Protein AF-E9I4Y1-F1 (afdb_monomer_lite)

Radius of gyration: 33.27 Å; chains: 1; bounding box: 96×42×87 Å

Foldseek 3Di:
DPDPPVVVLVVVLVVLVCCLQVQADDVPDALVNSLVSNVVSQVCNCPSPVDHDDQVNSLCSSLVRDDPVLNVVVVVVQVPDDPVCNGPVNSSVVRNVSRVVVVVVVVVVVVVVVVVVVPPDPPPPDDDDDDDDDDPDDDDQQPQAPVPRHSPDHVVPDPVNVVVVVVVVVVVVVVVVVVVVVVVVVVVVVVVVVVVVVVVVVVVPPD

Sequence (207 aa):
METMWTESAADLAPLLGSQFHGAKFLPGQTVMEFLSEIEHIVSRLRAIYGIVLLDNQIIAKITMSMPPKMKLIFKPAWESTAAAERTLINLTTRLTQMEKEVKQCEEEKMAEALLSSKKIDPAQQSTSELARHDKEGEGRSARACWECGGTNHTRANCRDYKRKLKRKRDEEEEDRDKKSRRWEREDDDRSRQDKDNNQWRNRRGRC

Structure (mmCIF, N/CA/C/O backbone):
data_AF-E9I4Y1-F1
#
_entry.id   AF-E9I4Y1-F1
#
loop_
_atom_site.group_PDB
_atom_site.id
_atom_site.type_symbol
_atom_site.label_atom_id
_atom_site.label_alt_id
_atom_site.label_comp_id
_atom_site.label_asym_id
_atom_site.label_entity_id
_atom_site.label_seq_id
_atom_site.pdbx_PDB_ins_code
_atom_site.Cartn_x
_atom_site.Cartn_y
_atom_site.Cartn_z
_atom_site.occupancy
_atom_site.B_iso_or_equiv
_atom_site.auth_seq_id
_atom_site.auth_comp_id
_atom_site.auth_asym_id
_atom_site.auth_atom_id
_atom_site.pdbx_PDB_model_num
ATOM 1 N N . MET A 1 1 ? 27.576 15.416 -38.629 1.00 42.72 1 MET A N 1
ATOM 2 C CA . MET A 1 1 ? 27.244 16.302 -37.492 1.00 42.72 1 MET A CA 1
ATOM 3 C C . MET A 1 1 ? 26.118 15.626 -36.708 1.00 42.72 1 MET A C 1
ATOM 5 O O . MET A 1 1 ? 24.988 16.076 -36.755 1.00 42.72 1 MET A O 1
ATOM 9 N N . GLU A 1 2 ? 26.414 14.490 -36.065 1.00 51.19 2 GLU A N 1
ATOM 10 C CA . GLU A 1 2 ? 25.411 13.577 -35.474 1.00 51.19 2 GLU A CA 1
ATOM 11 C C . GLU A 1 2 ? 25.951 12.932 -34.185 1.00 51.19 2 GLU A C 1
ATOM 13 O O . GLU A 1 2 ? 26.046 11.718 -34.063 1.00 51.19 2 GLU A O 1
ATOM 18 N N . THR A 1 3 ? 26.372 13.743 -33.215 1.00 50.81 3 THR A N 1
ATOM 19 C CA . THR A 1 3 ? 26.757 13.235 -31.880 1.00 50.81 3 THR A CA 1
ATOM 20 C C . THR A 1 3 ? 26.152 14.036 -30.728 1.00 50.81 3 THR A C 1
ATOM 22 O O . THR A 1 3 ? 26.319 13.669 -29.574 1.00 50.81 3 THR A O 1
ATOM 25 N N . MET A 1 4 ? 25.387 15.098 -31.009 1.00 46.53 4 MET A N 1
ATOM 26 C CA . MET A 1 4 ? 24.878 16.003 -29.967 1.00 46.53 4 MET A CA 1
ATOM 27 C C . MET A 1 4 ? 23.583 15.528 -29.283 1.00 46.53 4 MET A C 1
ATOM 29 O O . MET A 1 4 ? 23.176 16.114 -28.287 1.00 46.53 4 MET A O 1
ATOM 33 N N . TRP A 1 5 ? 22.933 14.473 -29.790 1.00 51.34 5 TRP A N 1
ATOM 34 C CA . TRP A 1 5 ? 21.655 13.967 -29.256 1.00 51.34 5 TRP A CA 1
ATOM 35 C C . TRP A 1 5 ? 21.768 12.642 -28.490 1.00 51.34 5 TRP A C 1
ATOM 37 O O . TRP A 1 5 ? 20.858 12.288 -27.744 1.00 51.34 5 TRP A O 1
ATOM 47 N N . THR A 1 6 ? 22.881 11.919 -28.625 1.00 55.88 6 THR A N 1
ATOM 48 C CA . THR A 1 6 ? 23.087 10.616 -27.970 1.00 55.88 6 THR A CA 1
ATOM 49 C C . THR A 1 6 ? 23.615 10.742 -26.544 1.00 55.88 6 THR A C 1
ATOM 51 O O . THR A 1 6 ? 23.320 9.889 -25.718 1.00 55.88 6 THR A O 1
ATOM 54 N N . GLU A 1 7 ? 24.344 11.815 -26.229 1.00 51.38 7 GLU A N 1
ATOM 55 C CA . GLU A 1 7 ? 24.925 12.039 -24.896 1.00 51.38 7 GLU A CA 1
ATOM 56 C C . GLU A 1 7 ? 23.830 12.363 -23.858 1.00 51.38 7 GLU A C 1
ATOM 58 O O . GLU A 1 7 ? 23.735 11.721 -22.814 1.00 51.38 7 GLU A O 1
ATOM 63 N N . SER A 1 8 ? 22.876 13.235 -24.213 1.00 63.50 8 SER A N 1
ATOM 64 C CA . SER A 1 8 ? 21.725 13.567 -23.353 1.00 63.50 8 SER A CA 1
ATOM 65 C C . SER A 1 8 ? 20.812 12.362 -23.090 1.00 63.50 8 SER A C 1
ATOM 67 O O . SER A 1 8 ? 20.290 12.189 -21.989 1.00 63.50 8 SER A O 1
ATOM 69 N N . ALA A 1 9 ? 20.653 11.493 -24.088 1.00 60.38 9 ALA A N 1
ATOM 70 C CA . ALA A 1 9 ? 19.876 10.270 -23.979 1.00 60.38 9 ALA A CA 1
ATOM 71 C C . ALA A 1 9 ? 20.667 9.092 -23.396 1.00 60.38 9 ALA A C 1
ATOM 73 O O . ALA A 1 9 ? 20.116 8.011 -23.384 1.00 60.38 9 ALA A O 1
ATOM 74 N N . ALA A 1 10 ? 21.917 9.233 -22.947 1.00 64.75 10 ALA A N 1
ATOM 75 C CA . ALA A 1 10 ? 22.616 8.200 -22.172 1.00 64.75 10 ALA A CA 1
ATOM 76 C C . ALA A 1 10 ? 22.586 8.534 -20.669 1.00 64.75 10 ALA A C 1
ATOM 78 O O . ALA A 1 10 ? 22.383 7.653 -19.831 1.00 64.75 10 ALA A O 1
ATOM 79 N N . ASP A 1 11 ? 22.669 9.825 -20.340 1.00 71.62 11 ASP A N 1
ATOM 80 C CA . ASP A 1 11 ? 22.629 10.334 -18.965 1.00 71.62 11 ASP A CA 1
ATOM 81 C C . ASP A 1 11 ? 21.227 10.288 -18.335 1.00 71.62 11 ASP A C 1
ATOM 83 O O . ASP A 1 11 ? 21.074 10.209 -17.113 1.00 71.62 11 ASP A O 1
ATOM 87 N N . LEU A 1 12 ? 20.166 10.303 -19.148 1.00 78.06 12 LEU A N 1
ATOM 88 C CA . LEU A 1 12 ? 18.787 10.315 -18.651 1.00 78.06 12 LEU A CA 1
ATOM 89 C C . LEU A 1 12 ? 18.304 8.941 -18.127 1.00 78.06 12 LEU A C 1
ATOM 91 O O . LEU A 1 12 ? 17.346 8.908 -17.355 1.00 78.06 12 LEU A O 1
ATOM 95 N N . ALA A 1 13 ? 18.934 7.814 -18.483 1.00 80.06 13 ALA A N 1
ATOM 96 C CA . ALA A 1 13 ? 18.504 6.472 -18.055 1.00 80.06 13 ALA A CA 1
ATOM 97 C C . ALA A 1 13 ? 18.767 6.241 -16.569 1.00 80.06 13 ALA A C 1
ATOM 99 O O . ALA A 1 13 ? 17.826 5.897 -15.848 1.00 80.06 13 ALA A O 1
ATOM 100 N N . PRO A 1 14 ? 20.002 6.462 -16.077 1.00 84.75 14 PRO A N 1
ATOM 101 C CA . PRO A 1 14 ? 20.291 6.397 -14.650 1.00 84.75 14 PRO A CA 1
ATOM 102 C C . PRO A 1 14 ? 19.408 7.351 -13.838 1.00 84.75 14 PRO A C 1
ATOM 104 O O . PRO A 1 14 ? 18.974 7.005 -12.737 1.00 84.75 14 PRO A O 1
ATOM 107 N N . LEU A 1 15 ? 19.079 8.523 -14.394 1.00 88.19 15 LEU A N 1
ATOM 108 C CA . LEU A 1 15 ? 18.184 9.492 -13.762 1.00 88.19 15 LEU A CA 1
ATOM 109 C C . LEU A 1 15 ? 16.742 8.980 -13.674 1.00 88.19 15 LEU A C 1
ATOM 111 O O . LEU A 1 15 ? 16.139 9.063 -12.607 1.00 88.19 15 LEU A O 1
ATOM 115 N N . LEU A 1 16 ? 16.188 8.416 -14.750 1.00 88.81 16 LEU A N 1
ATOM 116 C CA . LEU A 1 16 ? 14.842 7.831 -14.746 1.00 88.81 16 LEU A CA 1
ATOM 117 C C . LEU A 1 16 ? 14.755 6.584 -13.861 1.00 88.81 16 LEU A C 1
ATOM 119 O O . LEU A 1 16 ? 13.767 6.409 -13.151 1.00 88.81 16 LEU A O 1
ATOM 123 N N . GLY A 1 17 ? 15.796 5.750 -13.844 1.00 88.69 17 GLY A N 1
ATOM 124 C CA . GLY A 1 17 ? 15.904 4.631 -12.909 1.00 88.69 17 GLY A CA 1
ATOM 125 C C . GLY A 1 17 ? 15.923 5.117 -11.459 1.00 88.69 17 GLY A C 1
ATOM 126 O O . GLY A 1 17 ? 15.176 4.616 -10.619 1.00 88.69 17 GLY A O 1
ATOM 127 N N . SER A 1 18 ? 16.700 6.163 -11.173 1.00 90.50 18 SER A N 1
ATOM 128 C CA . SER A 1 18 ? 16.732 6.800 -9.852 1.00 90.50 18 SER A CA 1
ATOM 129 C C . SER A 1 18 ? 15.380 7.407 -9.472 1.00 90.50 18 SER A C 1
ATOM 131 O O . SER A 1 18 ? 14.958 7.262 -8.328 1.00 90.50 18 SER A O 1
ATOM 133 N N . GLN A 1 19 ? 14.658 8.018 -10.417 1.00 91.62 19 GLN A N 1
ATOM 134 C CA . GLN A 1 19 ? 13.291 8.504 -10.199 1.00 91.62 19 GLN A CA 1
ATOM 135 C C . GLN A 1 19 ? 12.331 7.352 -9.897 1.00 91.62 19 GLN A C 1
ATOM 137 O O . GLN A 1 19 ? 11.604 7.422 -8.913 1.00 91.62 19 GLN A O 1
ATOM 142 N N . PHE A 1 20 ? 12.377 6.255 -10.658 1.00 93.62 20 PHE A N 1
ATOM 143 C CA . PHE A 1 20 ? 11.554 5.074 -10.397 1.00 93.62 20 PHE A CA 1
ATOM 144 C C . PHE A 1 20 ? 11.814 4.510 -8.995 1.00 93.62 20 PHE A C 1
ATOM 146 O O . PHE A 1 20 ? 10.886 4.302 -8.217 1.00 93.62 20 PHE A O 1
ATOM 153 N N . HIS A 1 21 ? 13.077 4.309 -8.614 1.00 91.62 21 HIS A N 1
ATOM 154 C CA . HIS A 1 21 ? 13.416 3.802 -7.284 1.00 91.62 21 HIS A CA 1
ATOM 155 C C . HIS A 1 21 ? 13.142 4.824 -6.170 1.00 91.62 21 HIS A C 1
ATOM 157 O O . HIS A 1 21 ? 12.744 4.424 -5.074 1.00 91.62 21 HIS A O 1
ATOM 163 N N . GLY A 1 22 ? 13.253 6.119 -6.458 1.00 91.75 22 GLY A N 1
ATOM 164 C CA . GLY A 1 22 ? 12.991 7.224 -5.538 1.00 91.75 22 GLY A CA 1
ATOM 165 C C . GLY A 1 22 ? 11.515 7.593 -5.370 1.00 91.75 22 GLY A C 1
ATOM 166 O O . GLY A 1 22 ? 11.176 8.181 -4.346 1.00 91.75 22 GLY A O 1
ATOM 167 N N . ALA A 1 23 ? 10.639 7.213 -6.306 1.00 92.75 23 ALA A N 1
ATOM 168 C CA . ALA A 1 23 ? 9.226 7.585 -6.299 1.00 92.75 23 ALA A CA 1
ATOM 169 C C . ALA A 1 23 ? 8.520 7.084 -5.031 1.00 92.75 23 ALA A C 1
ATOM 171 O O . ALA A 1 23 ? 8.532 5.887 -4.708 1.00 92.75 23 ALA A O 1
ATOM 172 N N . LYS A 1 24 ? 7.909 7.998 -4.285 1.00 91.88 24 LYS A N 1
ATOM 173 C CA . LYS A 1 24 ? 7.194 7.705 -3.041 1.00 91.88 24 LYS A CA 1
ATOM 174 C C . LYS A 1 24 ? 5.800 8.277 -3.138 1.00 91.88 24 LYS A C 1
ATOM 176 O O . LYS A 1 24 ? 5.608 9.329 -3.729 1.00 91.88 24 LYS A O 1
ATOM 181 N N . PHE A 1 25 ? 4.866 7.594 -2.498 1.00 92.75 25 PHE A N 1
ATOM 182 C CA . PHE A 1 25 ? 3.518 8.101 -2.365 1.00 92.75 25 PHE A CA 1
ATOM 183 C C . PHE A 1 25 ? 3.533 9.345 -1.470 1.00 92.75 25 PHE A C 1
ATOM 185 O O . P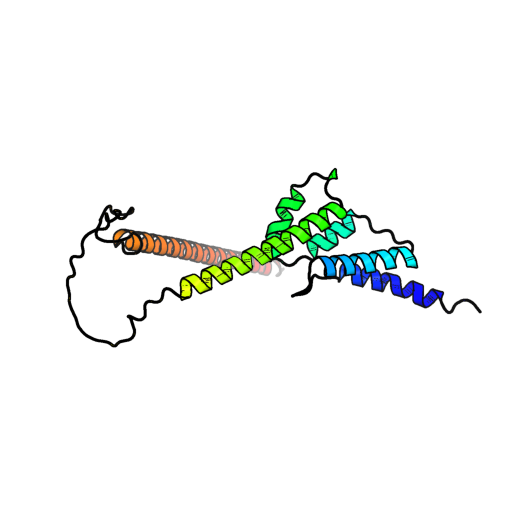HE A 1 25 ? 3.967 9.272 -0.313 1.00 92.75 25 PHE A O 1
ATOM 192 N N . LEU A 1 26 ? 3.099 10.484 -2.004 1.00 91.06 26 LEU A N 1
ATOM 193 C CA . LEU A 1 26 ? 3.121 11.759 -1.292 1.00 91.06 26 LEU A CA 1
ATOM 194 C C . LEU A 1 26 ? 1.872 11.940 -0.410 1.00 91.06 26 LEU A C 1
ATOM 196 O O . LEU A 1 26 ? 0.802 11.412 -0.722 1.00 91.06 26 LEU A O 1
ATOM 200 N N . PRO A 1 27 ? 1.961 12.697 0.700 1.00 86.44 27 PRO A N 1
ATOM 201 C CA . PRO A 1 27 ? 0.784 13.049 1.489 1.00 86.44 27 PRO A CA 1
ATOM 202 C C . PRO A 1 27 ? -0.241 13.813 0.638 1.00 86.44 27 PRO A C 1
ATOM 204 O O . PRO A 1 27 ? 0.105 14.802 0.000 1.00 86.44 27 PRO A O 1
ATOM 207 N N . GLY A 1 28 ? -1.497 13.363 0.641 1.00 85.69 28 GLY A N 1
ATOM 208 C CA . GLY A 1 28 ? -2.583 13.984 -0.129 1.00 85.69 28 GLY A CA 1
ATOM 209 C C . GLY A 1 28 ? -2.659 13.570 -1.602 1.00 85.69 28 GLY A C 1
ATOM 210 O O . GLY A 1 28 ? -3.644 13.901 -2.253 1.00 85.69 28 GLY A O 1
ATOM 211 N N . GLN A 1 29 ? -1.680 12.815 -2.108 1.00 91.81 29 GLN A N 1
ATOM 212 C CA . GLN A 1 29 ? -1.741 12.211 -3.438 1.00 91.81 29 GLN A CA 1
ATOM 213 C C . GLN A 1 29 ? -2.786 11.088 -3.456 1.00 91.81 29 GLN A C 1
ATOM 215 O O . GLN A 1 29 ? -2.938 10.345 -2.484 1.00 91.81 29 GLN A O 1
ATOM 220 N N . THR A 1 30 ? -3.507 10.952 -4.561 1.00 92.88 30 THR A N 1
ATOM 221 C CA . THR A 1 30 ? -4.418 9.826 -4.789 1.00 92.88 30 THR A CA 1
ATOM 222 C C . THR A 1 30 ? -3.667 8.605 -5.311 1.00 92.88 30 THR A C 1
ATOM 224 O O . THR A 1 30 ? -2.564 8.707 -5.857 1.00 92.88 30 THR A O 1
ATOM 227 N N . VAL A 1 31 ? -4.276 7.421 -5.203 1.00 92.56 31 VAL A N 1
ATOM 228 C CA . VAL A 1 31 ? -3.680 6.199 -5.765 1.00 92.56 31 VAL A CA 1
ATOM 229 C C . VAL A 1 31 ? -3.462 6.334 -7.266 1.00 92.56 31 VAL A C 1
ATOM 231 O O . VAL A 1 31 ? -2.399 5.971 -7.761 1.00 92.56 31 VAL A O 1
ATOM 234 N N . MET A 1 32 ? -4.439 6.878 -7.989 1.00 94.12 32 MET A N 1
ATOM 235 C CA . MET A 1 32 ? -4.364 7.012 -9.445 1.00 94.12 32 MET A CA 1
ATOM 236 C C . MET A 1 32 ? -3.264 7.970 -9.895 1.00 94.12 32 MET A C 1
ATOM 238 O O . MET A 1 32 ? -2.574 7.673 -10.868 1.00 94.12 32 MET A O 1
ATOM 242 N N . GLU A 1 33 ? -3.060 9.083 -9.190 1.00 95.19 33 GLU A N 1
ATOM 243 C CA . GLU A 1 33 ? -1.963 10.012 -9.489 1.00 95.19 33 GLU A CA 1
ATOM 244 C C . GLU A 1 33 ? -0.607 9.329 -9.317 1.00 95.19 33 GLU A C 1
ATOM 246 O O . GLU A 1 33 ? 0.241 9.413 -10.204 1.00 95.19 33 GLU A O 1
ATOM 251 N N . PHE A 1 34 ? -0.423 8.597 -8.216 1.00 95.31 34 PHE A N 1
ATOM 252 C CA . PHE A 1 34 ? 0.819 7.871 -7.970 1.00 95.31 34 PHE A CA 1
ATOM 253 C C . PHE A 1 34 ? 1.063 6.766 -9.009 1.00 95.31 34 PHE A C 1
ATOM 255 O O . PHE A 1 34 ? 2.174 6.615 -9.516 1.00 95.31 34 PHE A O 1
ATOM 262 N N . LEU A 1 35 ? 0.027 6.002 -9.369 1.00 95.12 35 LEU A N 1
ATOM 263 C CA . LEU A 1 35 ? 0.128 4.977 -10.411 1.00 95.12 35 LEU A CA 1
ATOM 264 C C . LEU A 1 35 ? 0.483 5.585 -11.772 1.00 95.12 35 LEU A C 1
ATOM 266 O O . LEU A 1 35 ? 1.347 5.047 -12.461 1.00 95.12 35 LEU A O 1
ATOM 270 N N . SER A 1 36 ? -0.122 6.723 -12.118 1.00 95.56 36 SER A N 1
ATOM 271 C CA . SER A 1 36 ? 0.147 7.438 -13.371 1.00 95.56 36 SER A CA 1
ATOM 272 C C . SER A 1 36 ? 1.583 7.964 -13.431 1.00 95.56 36 SER A C 1
ATOM 274 O O . SER A 1 36 ? 2.227 7.897 -14.474 1.00 95.56 36 SER A O 1
ATOM 276 N N . GLU A 1 37 ? 2.119 8.453 -12.309 1.00 95.62 37 GLU A N 1
ATOM 277 C CA . GLU A 1 37 ? 3.517 8.883 -12.205 1.00 95.62 37 GLU A CA 1
ATOM 278 C C . GLU A 1 37 ? 4.479 7.716 -12.465 1.00 95.62 37 GLU A C 1
ATOM 280 O O . GLU A 1 37 ? 5.399 7.829 -13.280 1.00 95.62 37 GLU A O 1
ATOM 285 N N . ILE A 1 38 ? 4.237 6.569 -11.821 1.00 95.50 38 ILE A N 1
ATOM 286 C CA . ILE A 1 38 ? 5.027 5.355 -12.039 1.00 95.50 38 ILE A CA 1
ATOM 287 C C . ILE A 1 38 ? 4.926 4.909 -13.500 1.00 95.50 38 ILE A C 1
ATOM 289 O O . ILE A 1 38 ? 5.954 4.684 -14.136 1.00 95.50 38 ILE A O 1
ATOM 293 N N . GLU A 1 39 ? 3.719 4.822 -14.056 1.00 94.50 39 GLU A N 1
ATOM 294 C CA . GLU A 1 39 ? 3.490 4.422 -15.446 1.00 94.50 39 GLU A CA 1
ATOM 295 C C . GLU A 1 39 ? 4.189 5.353 -16.441 1.00 94.50 39 GLU A C 1
ATOM 297 O O . GLU A 1 39 ? 4.798 4.884 -17.406 1.00 94.50 39 GLU A O 1
ATOM 302 N N . HIS A 1 40 ? 4.182 6.660 -16.184 1.00 94.00 40 HIS A N 1
ATOM 303 C CA . HIS A 1 40 ? 4.896 7.636 -16.995 1.00 94.00 40 HIS A CA 1
ATOM 304 C C . HIS A 1 40 ? 6.414 7.396 -16.968 1.00 94.00 40 HIS A C 1
ATOM 306 O O . HIS A 1 40 ? 7.055 7.383 -18.023 1.00 94.00 40 HIS A O 1
ATOM 312 N N . ILE A 1 41 ? 7.000 7.132 -15.794 1.00 93.38 41 ILE A N 1
ATOM 313 C CA . ILE A 1 41 ? 8.430 6.800 -15.677 1.00 93.38 41 ILE A CA 1
ATOM 314 C C . ILE A 1 41 ? 8.746 5.493 -16.421 1.00 93.38 41 ILE A C 1
ATOM 316 O O . ILE A 1 41 ? 9.696 5.452 -17.206 1.00 93.38 41 ILE A O 1
ATOM 320 N N . VAL A 1 42 ? 7.939 4.441 -16.231 1.00 93.31 42 VAL A N 1
ATOM 321 C CA . VAL A 1 42 ? 8.117 3.145 -16.912 1.00 93.31 42 VAL A CA 1
ATOM 322 C C . VAL A 1 42 ? 8.003 3.293 -18.431 1.00 93.31 42 VAL A C 1
ATOM 324 O O . VAL A 1 42 ? 8.815 2.735 -19.170 1.00 93.31 42 VAL A O 1
ATOM 327 N N . SER A 1 43 ? 7.038 4.076 -18.909 1.00 92.38 43 SER A N 1
ATOM 328 C CA . SER A 1 43 ? 6.837 4.333 -20.337 1.00 92.38 43 SER A CA 1
ATOM 329 C C . SER A 1 43 ? 8.031 5.059 -20.950 1.00 92.38 43 SER A C 1
ATOM 331 O O . SER A 1 43 ? 8.479 4.692 -22.035 1.00 92.38 43 SER A O 1
ATOM 333 N N . ARG A 1 44 ? 8.614 6.031 -20.238 1.00 90.44 44 ARG A N 1
ATOM 334 C CA . ARG A 1 44 ? 9.831 6.730 -20.680 1.00 90.44 44 ARG A CA 1
ATOM 335 C C . ARG A 1 44 ? 11.059 5.822 -20.688 1.00 90.44 44 ARG A C 1
ATOM 337 O O . ARG A 1 44 ? 11.827 5.871 -21.646 1.00 90.44 44 ARG A O 1
ATOM 344 N N . LEU A 1 45 ? 11.225 4.975 -19.669 1.00 89.62 45 LEU A N 1
ATOM 345 C CA . LEU A 1 45 ? 12.292 3.965 -19.630 1.00 89.62 45 LEU A CA 1
ATOM 346 C C . LEU A 1 45 ? 12.197 3.004 -20.823 1.00 89.62 45 LEU A C 1
ATOM 348 O O . LEU A 1 45 ? 13.204 2.719 -21.471 1.00 89.62 45 LEU A O 1
ATOM 352 N N . ARG A 1 46 ? 10.977 2.572 -21.161 1.00 90.50 46 ARG A N 1
ATOM 353 C CA . ARG A 1 46 ? 10.718 1.704 -22.312 1.00 90.50 46 ARG A CA 1
ATOM 354 C C . ARG A 1 46 ? 10.986 2.412 -23.640 1.00 90.50 46 ARG A C 1
ATOM 356 O O . ARG A 1 46 ? 11.654 1.847 -24.496 1.00 90.50 46 ARG A O 1
ATOM 363 N N . ALA A 1 47 ? 10.472 3.628 -23.811 1.00 86.19 47 ALA A N 1
ATOM 364 C CA . ALA A 1 47 ? 10.521 4.346 -25.082 1.00 86.19 47 ALA A CA 1
ATOM 365 C C . ALA A 1 47 ? 11.926 4.847 -25.449 1.00 86.19 47 ALA A C 1
ATOM 367 O O . ALA A 1 47 ? 12.297 4.798 -26.615 1.00 86.19 47 ALA A O 1
ATOM 368 N N . ILE A 1 48 ? 12.700 5.331 -24.472 1.00 78.38 48 ILE A N 1
ATOM 369 C CA . ILE A 1 48 ? 14.000 5.969 -24.737 1.00 78.38 48 ILE A CA 1
ATOM 370 C C . ILE A 1 48 ? 15.135 4.934 -24.761 1.00 78.38 48 ILE A C 1
ATOM 372 O O . ILE A 1 48 ? 16.063 5.068 -25.551 1.00 78.38 48 ILE A O 1
ATOM 376 N N . TYR A 1 49 ? 15.052 3.889 -23.929 1.00 73.06 49 TYR A N 1
ATOM 377 C CA . TYR A 1 49 ? 16.168 2.961 -23.699 1.00 73.06 49 TYR A CA 1
ATOM 378 C C . TYR A 1 49 ? 15.868 1.505 -24.042 1.00 73.06 49 TYR A C 1
ATOM 380 O O . TYR A 1 49 ? 16.745 0.655 -23.905 1.00 73.06 49 TYR A O 1
ATOM 388 N N . GLY A 1 50 ? 14.623 1.179 -24.400 1.00 80.12 50 GLY A N 1
ATOM 389 C CA . GLY A 1 50 ? 14.198 -0.214 -24.533 1.00 80.12 50 GLY A CA 1
ATOM 390 C C . GLY A 1 50 ? 14.256 -0.993 -23.213 1.00 80.12 50 GLY A C 1
ATOM 391 O O . GLY A 1 50 ? 14.197 -2.220 -23.228 1.00 80.12 50 GLY A O 1
ATOM 392 N N . ILE A 1 51 ? 14.371 -0.309 -22.064 1.00 82.62 51 ILE A N 1
ATOM 393 C CA . ILE A 1 51 ? 14.410 -0.962 -20.754 1.00 82.62 51 ILE A CA 1
ATOM 394 C C . ILE A 1 51 ? 12.996 -1.420 -20.414 1.00 82.62 51 ILE A C 1
ATOM 396 O O . ILE A 1 51 ? 12.092 -0.612 -20.188 1.00 82.62 51 ILE A O 1
ATOM 400 N N . VAL A 1 52 ? 12.810 -2.736 -20.358 1.00 86.12 52 VAL A N 1
ATOM 401 C CA . VAL A 1 52 ? 11.543 -3.356 -19.972 1.00 86.12 52 VAL A CA 1
ATOM 402 C C . VAL A 1 52 ? 11.625 -3.773 -18.510 1.00 86.12 52 VAL A C 1
ATOM 404 O O . VAL A 1 52 ? 12.315 -4.728 -18.159 1.00 86.12 52 VAL A O 1
ATOM 407 N N . LEU A 1 53 ? 10.907 -3.049 -17.653 1.00 88.12 53 LEU A N 1
ATOM 408 C CA . LEU A 1 53 ? 10.677 -3.471 -16.274 1.00 88.12 53 LEU A CA 1
ATOM 409 C C . LEU A 1 53 ? 9.621 -4.574 -16.248 1.00 88.12 53 LEU A C 1
ATOM 411 O O . LEU A 1 53 ? 8.594 -4.475 -16.920 1.00 88.12 53 LEU A O 1
ATOM 415 N N . LEU A 1 54 ? 9.876 -5.611 -15.454 1.00 92.19 54 LEU A N 1
ATOM 416 C CA . LEU A 1 54 ? 8.916 -6.693 -15.253 1.00 92.19 54 LEU A CA 1
ATOM 417 C C . LEU A 1 54 ? 7.745 -6.192 -14.403 1.00 92.19 54 LEU A C 1
ATOM 419 O O . LEU A 1 54 ? 7.963 -5.482 -13.420 1.00 92.19 54 LEU A O 1
ATOM 423 N N . ASP A 1 55 ? 6.526 -6.647 -14.694 1.00 91.69 55 ASP A N 1
ATOM 424 C CA . ASP A 1 55 ? 5.328 -6.306 -13.912 1.00 91.69 55 ASP A CA 1
ATOM 425 C C . ASP A 1 55 ? 5.538 -6.532 -12.411 1.00 91.69 55 ASP A C 1
ATOM 427 O O . ASP A 1 55 ? 5.196 -5.680 -11.598 1.00 91.69 55 ASP A O 1
ATOM 431 N N . ASN A 1 56 ? 6.214 -7.620 -12.031 1.00 91.38 56 ASN A N 1
ATOM 432 C CA . ASN A 1 56 ? 6.552 -7.911 -10.636 1.00 91.38 56 ASN A CA 1
ATOM 433 C C . ASN A 1 56 ? 7.404 -6.816 -9.974 1.00 91.38 56 ASN A C 1
ATOM 435 O O . ASN A 1 56 ? 7.212 -6.523 -8.796 1.00 91.38 56 ASN A O 1
ATOM 439 N N . GLN A 1 57 ? 8.329 -6.194 -10.711 1.00 92.75 57 GLN A N 1
ATOM 440 C CA . GLN A 1 57 ? 9.151 -5.093 -10.199 1.00 92.75 57 GLN A CA 1
ATOM 441 C C . GLN A 1 57 ? 8.308 -3.831 -10.001 1.00 92.75 57 GLN A C 1
ATOM 443 O O . GLN A 1 57 ? 8.457 -3.142 -8.993 1.00 92.75 57 GLN A O 1
ATOM 448 N N . ILE A 1 58 ? 7.387 -3.559 -10.927 1.00 95.00 58 ILE A N 1
ATOM 449 C CA . ILE A 1 58 ? 6.469 -2.417 -10.857 1.00 95.00 58 ILE A CA 1
ATOM 450 C C . ILE A 1 58 ? 5.483 -2.602 -9.694 1.00 95.00 58 ILE A C 1
ATOM 452 O O . ILE A 1 58 ? 5.335 -1.713 -8.858 1.00 95.00 58 ILE A O 1
ATOM 456 N N . ILE A 1 59 ? 4.882 -3.787 -9.566 1.00 94.38 59 ILE A N 1
ATOM 457 C CA . ILE A 1 59 ? 3.992 -4.159 -8.457 1.00 94.38 59 ILE A CA 1
ATOM 458 C C . ILE A 1 59 ? 4.726 -4.040 -7.117 1.00 94.38 59 ILE A C 1
ATOM 460 O O . ILE A 1 59 ? 4.206 -3.440 -6.171 1.00 94.38 59 ILE A O 1
ATOM 464 N N . ALA A 1 60 ? 5.945 -4.577 -7.017 1.00 92.88 60 ALA A N 1
ATOM 465 C CA . ALA A 1 60 ? 6.757 -4.461 -5.808 1.00 92.88 60 ALA A CA 1
ATOM 466 C C . ALA A 1 60 ? 7.037 -2.992 -5.473 1.00 92.88 60 ALA A C 1
ATOM 468 O O . ALA A 1 60 ? 6.869 -2.573 -4.327 1.00 92.88 60 ALA A O 1
ATOM 469 N N . LYS A 1 61 ? 7.384 -2.180 -6.478 1.00 94.12 61 LYS A N 1
ATOM 470 C CA . LYS A 1 61 ? 7.623 -0.751 -6.295 1.00 94.12 61 LYS A CA 1
ATOM 471 C C . LYS A 1 61 ? 6.389 -0.037 -5.740 1.00 94.12 61 LYS A C 1
ATOM 473 O O . LYS A 1 61 ? 6.498 0.652 -4.726 1.00 94.12 61 LYS A O 1
ATOM 478 N N . ILE A 1 62 ? 5.225 -0.242 -6.357 1.00 94.31 62 ILE A N 1
ATOM 479 C CA . ILE A 1 62 ? 3.962 0.378 -5.939 1.00 94.31 62 ILE A CA 1
ATOM 480 C C . ILE A 1 62 ? 3.627 -0.025 -4.502 1.00 94.31 62 ILE A C 1
ATOM 482 O O . ILE A 1 62 ? 3.423 0.831 -3.643 1.00 94.31 62 ILE A O 1
ATOM 486 N N . THR A 1 63 ? 3.638 -1.327 -4.211 1.00 92.62 63 THR A N 1
ATOM 487 C CA . THR A 1 63 ? 3.247 -1.853 -2.894 1.00 92.62 63 THR A CA 1
ATOM 488 C C . THR A 1 63 ? 4.209 -1.457 -1.772 1.00 92.62 63 THR A C 1
ATOM 490 O O . THR A 1 63 ? 3.794 -1.282 -0.621 1.00 92.62 63 THR A O 1
ATOM 493 N N . MET A 1 64 ? 5.496 -1.275 -2.073 1.00 90.75 64 MET A N 1
ATOM 494 C CA . MET A 1 64 ? 6.475 -0.810 -1.093 1.00 90.75 64 MET A CA 1
ATOM 495 C C . MET A 1 64 ? 6.348 0.683 -0.789 1.00 90.75 64 MET A C 1
ATOM 497 O O . MET A 1 64 ? 6.532 1.044 0.378 1.00 90.75 64 MET A O 1
ATOM 501 N N . SER A 1 65 ? 6.015 1.499 -1.794 1.00 91.38 65 SER A N 1
ATOM 502 C CA . SER A 1 65 ? 5.917 2.962 -1.701 1.00 91.38 65 SER A CA 1
ATOM 503 C C . SER A 1 65 ? 4.625 3.483 -1.067 1.00 91.38 65 SER A C 1
ATOM 505 O O . SER A 1 65 ? 4.543 4.681 -0.806 1.00 91.38 65 SER A O 1
ATOM 507 N N . MET A 1 66 ? 3.637 2.623 -0.801 1.00 88.62 66 MET A N 1
ATOM 508 C CA . MET A 1 66 ? 2.363 3.032 -0.200 1.00 88.62 66 MET A CA 1
ATOM 509 C C . MET A 1 66 ? 2.504 3.607 1.224 1.00 88.62 66 MET A C 1
ATOM 511 O O . MET A 1 66 ? 3.357 3.144 1.993 1.00 88.62 66 MET A O 1
ATOM 515 N N . PRO A 1 67 ? 1.601 4.522 1.637 1.00 88.25 67 PRO A N 1
ATOM 516 C CA . PRO A 1 67 ? 1.549 5.032 3.003 1.00 88.25 67 PRO A CA 1
ATOM 517 C C . PRO A 1 67 ? 1.311 3.910 4.029 1.00 88.25 67 PRO A C 1
ATOM 519 O O . PRO A 1 67 ? 0.558 2.973 3.742 1.00 88.25 67 PRO A O 1
ATOM 522 N N . PRO A 1 68 ? 1.860 4.008 5.259 1.00 86.62 68 PRO A N 1
ATOM 523 C CA . PRO A 1 68 ? 1.741 2.954 6.271 1.00 86.62 68 PRO A CA 1
ATOM 524 C C . PRO A 1 68 ? 0.300 2.519 6.563 1.00 86.62 68 PRO A C 1
ATOM 526 O O . PRO A 1 68 ? 0.034 1.323 6.645 1.00 86.62 68 PRO A O 1
ATOM 529 N N . LYS A 1 69 ? -0.640 3.474 6.654 1.00 83.94 69 LYS A N 1
ATOM 530 C CA . LYS A 1 69 ? -2.067 3.198 6.900 1.00 83.94 69 LYS A CA 1
ATOM 531 C C . LYS A 1 69 ? -2.668 2.264 5.843 1.00 83.94 69 LYS A C 1
ATOM 533 O O . LYS A 1 69 ? -3.300 1.272 6.186 1.00 83.94 69 LYS A O 1
ATOM 538 N N . MET A 1 70 ? -2.429 2.561 4.566 1.00 86.06 70 MET A N 1
ATOM 539 C CA . MET A 1 70 ? -2.929 1.764 3.440 1.00 86.06 70 MET A CA 1
ATOM 540 C C . MET A 1 70 ? -2.196 0.427 3.348 1.00 86.06 70 MET A C 1
ATOM 542 O O . MET A 1 70 ? -2.809 -0.614 3.134 1.00 86.06 70 MET A O 1
ATOM 546 N N . LYS A 1 71 ? -0.880 0.436 3.578 1.00 89.00 71 LYS A N 1
ATOM 547 C CA . LYS A 1 71 ? -0.031 -0.755 3.509 1.00 89.00 71 LYS A CA 1
ATOM 548 C C . LYS A 1 71 ? -0.434 -1.826 4.523 1.00 89.00 71 LYS A C 1
ATOM 550 O O . LYS A 1 71 ? -0.399 -3.002 4.178 1.00 89.00 71 LYS A O 1
ATOM 555 N N . LEU A 1 72 ? -0.833 -1.438 5.737 1.00 88.38 72 LEU A N 1
ATOM 556 C CA . LEU A 1 72 ? -1.295 -2.371 6.774 1.00 88.38 72 LEU A CA 1
ATOM 557 C C . LEU A 1 72 ? -2.545 -3.155 6.353 1.00 88.38 72 LEU A C 1
ATOM 559 O O . LEU A 1 72 ? -2.658 -4.331 6.682 1.00 88.38 72 LEU A O 1
ATOM 563 N N . ILE A 1 73 ? -3.454 -2.517 5.615 1.00 87.44 73 ILE A N 1
ATOM 564 C CA . ILE A 1 73 ? -4.714 -3.121 5.164 1.00 87.44 73 ILE A CA 1
ATOM 565 C C . ILE A 1 73 ? -4.485 -3.911 3.871 1.00 87.44 73 ILE A C 1
ATOM 567 O O . ILE A 1 73 ? -4.891 -5.064 3.751 1.00 87.44 73 ILE A O 1
ATOM 571 N N . PHE A 1 74 ? -3.784 -3.307 2.911 1.00 91.31 74 PHE A N 1
ATOM 572 C CA . PHE A 1 74 ? -3.607 -3.874 1.580 1.00 91.31 74 PHE A CA 1
ATOM 573 C C . PHE A 1 74 ? -2.689 -5.094 1.554 1.00 91.31 74 PHE A C 1
ATOM 575 O O . PHE A 1 74 ? -2.973 -6.084 0.880 1.00 91.31 74 PHE A O 1
ATOM 582 N N . LYS A 1 75 ? -1.545 -5.009 2.245 1.00 90.75 75 LYS A N 1
ATOM 583 C CA . LYS A 1 75 ? -0.442 -5.960 2.076 1.00 90.75 75 LYS A CA 1
ATOM 584 C C . LYS A 1 75 ? -0.846 -7.405 2.413 1.00 90.75 75 LYS A C 1
ATOM 586 O O . LYS A 1 75 ? -0.586 -8.260 1.571 1.00 90.75 75 LYS A O 1
ATOM 591 N N . PRO A 1 76 ? -1.535 -7.698 3.535 1.00 90.31 76 PRO A N 1
ATOM 592 C CA . PRO A 1 76 ? -1.964 -9.065 3.842 1.00 90.31 76 PRO A CA 1
ATOM 593 C C . PRO A 1 76 ? -2.917 -9.647 2.788 1.00 90.31 76 PRO A C 1
ATOM 595 O O . PRO A 1 76 ? -2.773 -10.801 2.382 1.00 90.31 76 PRO A O 1
ATOM 598 N N . ALA A 1 77 ? -3.866 -8.841 2.301 1.00 89.88 77 ALA A N 1
ATOM 599 C CA . ALA A 1 77 ? -4.814 -9.261 1.271 1.00 89.88 77 ALA A CA 1
ATOM 600 C C . ALA A 1 77 ? -4.110 -9.527 -0.071 1.00 89.88 77 ALA A C 1
ATOM 602 O O . ALA A 1 77 ? -4.397 -10.512 -0.756 1.00 89.88 77 ALA A O 1
ATOM 603 N N . TRP A 1 78 ? -3.144 -8.681 -0.434 1.00 93.31 78 TRP A N 1
ATOM 604 C CA . TRP A 1 78 ? -2.359 -8.841 -1.655 1.00 93.31 78 TRP A CA 1
ATOM 605 C C . TRP A 1 78 ? -1.436 -10.065 -1.604 1.00 93.31 78 TRP A C 1
ATOM 607 O O . TRP A 1 78 ? -1.394 -10.856 -2.546 1.00 93.31 78 TRP A O 1
ATOM 617 N N . GLU A 1 79 ? -0.752 -10.286 -0.483 1.00 90.38 79 GLU A N 1
ATOM 618 C CA . GLU A 1 79 ? 0.122 -11.450 -0.279 1.00 90.38 79 GLU A CA 1
ATOM 619 C C . GLU A 1 79 ? -0.650 -12.774 -0.215 1.00 90.38 79 GLU A C 1
ATOM 621 O O . GLU A 1 79 ? -0.089 -13.821 -0.532 1.00 90.38 79 GLU A O 1
ATOM 626 N N . SER A 1 80 ? -1.943 -12.733 0.111 1.00 91.56 80 SER A N 1
ATOM 627 C CA . SER A 1 80 ? -2.831 -13.906 0.090 1.00 91.56 80 SER A CA 1
ATOM 628 C C . SER A 1 80 ? -3.449 -14.179 -1.288 1.00 91.56 80 SER A C 1
ATOM 630 O O . SER A 1 80 ? -4.073 -15.214 -1.497 1.00 91.56 80 SER A O 1
ATOM 632 N N . THR A 1 81 ? -3.287 -13.265 -2.248 1.00 92.38 81 THR A N 1
ATOM 633 C CA . THR A 1 81 ? -3.851 -13.400 -3.601 1.00 92.38 81 THR A CA 1
ATOM 634 C C . THR A 1 81 ? -3.044 -14.404 -4.420 1.00 92.38 81 THR A C 1
ATOM 636 O O . THR A 1 81 ? -1.812 -14.407 -4.338 1.00 92.38 81 THR A O 1
ATOM 639 N N . ALA A 1 82 ? -3.710 -15.240 -5.223 1.00 93.62 82 ALA A N 1
ATOM 640 C CA . ALA A 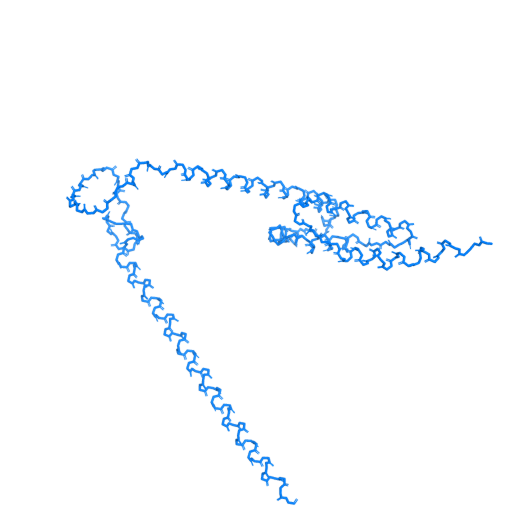1 82 ? -3.050 -16.224 -6.080 1.00 93.62 82 ALA A CA 1
ATOM 641 C C . ALA A 1 82 ? -2.086 -15.552 -7.073 1.00 93.62 82 ALA A C 1
ATOM 643 O O . ALA A 1 82 ? -2.362 -14.466 -7.575 1.00 93.62 82 ALA A O 1
ATOM 644 N N . ALA A 1 83 ? -0.961 -16.200 -7.394 1.00 89.31 83 ALA A N 1
ATOM 645 C CA . ALA A 1 83 ? 0.071 -15.606 -8.252 1.00 89.31 83 ALA A CA 1
ATOM 646 C C . ALA A 1 83 ? -0.456 -15.193 -9.641 1.00 89.31 83 ALA A C 1
ATOM 648 O O . ALA A 1 83 ? -0.088 -14.132 -10.133 1.00 89.31 83 ALA A O 1
ATOM 649 N N . ALA A 1 84 ? -1.365 -15.981 -10.227 1.00 91.06 84 ALA A N 1
ATOM 650 C CA . ALA A 1 84 ? -2.002 -15.673 -11.511 1.00 91.06 84 ALA A CA 1
ATOM 651 C C . ALA A 1 84 ? -2.872 -14.401 -11.474 1.00 91.06 84 ALA A C 1
ATOM 653 O O . ALA A 1 84 ? -3.062 -13.749 -12.495 1.00 91.06 84 ALA A O 1
ATOM 654 N N . GLU A 1 85 ? -3.377 -14.024 -10.297 1.00 91.44 85 GLU A N 1
ATOM 655 C CA . GLU A 1 85 ? -4.194 -12.824 -10.105 1.00 91.44 85 GLU A CA 1
ATOM 656 C C . GLU A 1 85 ? -3.363 -11.587 -9.734 1.00 91.44 85 GLU A C 1
ATOM 658 O O . GLU A 1 85 ? -3.906 -10.481 -9.686 1.00 91.44 85 GLU A O 1
ATOM 663 N N . ARG A 1 86 ? -2.053 -11.731 -9.488 1.00 92.12 86 ARG A N 1
ATOM 664 C CA . ARG A 1 86 ? -1.149 -10.618 -9.147 1.00 92.12 86 ARG A CA 1
ATOM 665 C C . ARG A 1 86 ? -0.697 -9.865 -10.396 1.00 92.12 86 ARG A C 1
ATOM 667 O O . ARG A 1 86 ? 0.488 -9.793 -10.701 1.00 92.12 86 ARG A O 1
ATOM 674 N N . THR A 1 87 ? -1.657 -9.303 -11.116 1.00 94.94 87 THR A N 1
ATOM 675 C CA . THR A 1 87 ? -1.427 -8.475 -12.304 1.00 94.94 87 THR A CA 1
ATOM 676 C C . THR A 1 87 ? -1.494 -6.990 -11.950 1.00 94.94 87 THR A C 1
ATOM 678 O O . THR A 1 87 ? -2.114 -6.607 -10.954 1.00 94.94 87 THR A O 1
ATOM 681 N N . LEU A 1 88 ? -0.887 -6.131 -12.778 1.00 93.81 88 LEU A N 1
ATOM 682 C CA . LEU A 1 88 ? -0.965 -4.674 -12.606 1.00 93.81 88 LEU A CA 1
ATOM 683 C C . LEU A 1 88 ? -2.410 -4.160 -12.654 1.00 93.81 88 LEU A C 1
ATOM 685 O O . LEU A 1 88 ? -2.778 -3.290 -11.873 1.00 93.81 88 LEU A O 1
ATOM 689 N N . ILE A 1 89 ? -3.245 -4.744 -13.515 1.00 94.62 89 ILE A N 1
ATOM 690 C CA . ILE A 1 89 ? -4.662 -4.382 -13.644 1.00 94.62 89 ILE A CA 1
ATOM 691 C C . ILE A 1 89 ? -5.396 -4.647 -12.325 1.00 94.62 89 ILE A C 1
ATOM 693 O O . ILE A 1 89 ? -6.020 -3.747 -11.765 1.00 94.62 89 ILE A O 1
ATOM 697 N N . ASN A 1 90 ? -5.257 -5.861 -11.785 1.00 95.06 90 ASN A N 1
ATOM 698 C CA . ASN A 1 90 ? -5.905 -6.237 -10.531 1.00 95.06 90 ASN A CA 1
ATOM 699 C C . ASN A 1 90 ? -5.377 -5.420 -9.347 1.00 95.06 90 ASN A C 1
ATOM 701 O O . ASN A 1 90 ? -6.147 -5.066 -8.452 1.00 95.06 90 ASN A O 1
ATOM 705 N N . LEU A 1 91 ? -4.078 -5.097 -9.346 1.00 94.88 91 LEU A N 1
ATOM 706 C CA . LEU A 1 91 ? -3.475 -4.214 -8.353 1.00 94.88 91 LEU A CA 1
ATOM 707 C C . LEU A 1 91 ? -4.158 -2.838 -8.373 1.00 94.88 91 LEU A C 1
ATOM 709 O O . LEU A 1 91 ? -4.627 -2.377 -7.333 1.00 94.88 91 LEU A O 1
ATOM 713 N N . THR A 1 92 ? -4.262 -2.212 -9.546 1.00 94.50 92 THR A N 1
ATOM 714 C CA . THR A 1 92 ? -4.890 -0.896 -9.726 1.00 94.50 92 THR A CA 1
ATOM 715 C C . THR A 1 92 ? -6.343 -0.894 -9.262 1.00 94.50 92 THR A C 1
ATOM 717 O O . THR A 1 92 ? -6.740 -0.031 -8.476 1.00 94.50 92 THR A O 1
ATOM 720 N N . THR A 1 93 ? -7.138 -1.884 -9.675 1.00 94.81 93 THR A N 1
ATOM 721 C CA . THR A 1 93 ? -8.546 -1.992 -9.263 1.00 94.81 93 THR A CA 1
ATOM 722 C C . THR A 1 93 ? -8.685 -2.131 -7.748 1.00 94.81 93 THR A C 1
ATOM 724 O O . THR A 1 93 ? -9.500 -1.445 -7.135 1.00 94.81 93 THR A O 1
ATOM 727 N N . ARG A 1 94 ? -7.870 -2.977 -7.109 1.00 93.94 94 ARG A N 1
ATOM 728 C CA . ARG A 1 94 ? -7.960 -3.179 -5.657 1.00 93.94 94 ARG A CA 1
ATOM 729 C C . ARG A 1 94 ? -7.479 -1.967 -4.866 1.00 93.94 94 ARG A C 1
ATOM 731 O O . ARG A 1 94 ? -8.095 -1.623 -3.863 1.00 93.94 94 ARG A O 1
ATOM 738 N N . LEU A 1 95 ? -6.405 -1.310 -5.303 1.00 93.69 95 LEU A N 1
ATOM 739 C CA . LEU A 1 95 ? -5.885 -0.127 -4.614 1.00 93.69 95 LEU A CA 1
ATOM 740 C C . LEU A 1 95 ? -6.855 1.055 -4.690 1.00 93.69 95 LEU A C 1
ATOM 742 O O . LEU A 1 95 ? -7.075 1.725 -3.684 1.00 93.69 95 LEU A O 1
ATOM 746 N N . THR A 1 96 ? -7.457 1.289 -5.856 1.00 92.38 96 THR A N 1
ATOM 747 C CA . THR A 1 96 ? -8.446 2.363 -6.040 1.00 92.38 96 THR A CA 1
ATOM 748 C C . THR A 1 96 ? -9.720 2.120 -5.237 1.00 92.38 96 THR A C 1
ATOM 750 O O . THR A 1 96 ? -10.267 3.056 -4.657 1.00 92.38 96 THR A O 1
ATOM 753 N N . GLN A 1 97 ? -10.177 0.869 -5.154 1.00 92.69 97 GLN A N 1
ATOM 754 C CA . GLN A 1 97 ? -11.313 0.498 -4.314 1.00 92.69 97 GLN A CA 1
ATOM 755 C C . GLN A 1 97 ? -11.004 0.700 -2.823 1.00 92.69 97 GLN A C 1
ATOM 757 O O . GLN A 1 97 ? -11.765 1.361 -2.120 1.00 92.69 97 GLN A O 1
ATOM 762 N N . MET A 1 98 ? -9.846 0.225 -2.360 1.00 91.38 98 MET A N 1
ATOM 763 C CA . MET A 1 98 ? -9.413 0.412 -0.975 1.00 91.38 98 MET A CA 1
ATOM 764 C C . MET A 1 98 ? -9.273 1.896 -0.605 1.00 91.38 98 MET A C 1
ATOM 766 O O . MET A 1 98 ? -9.621 2.285 0.505 1.00 91.38 98 MET A O 1
ATOM 770 N N . GLU A 1 99 ? -8.772 2.747 -1.509 1.00 90.94 99 GLU A N 1
ATOM 771 C CA . GLU A 1 99 ? -8.680 4.190 -1.254 1.00 90.94 99 GLU A CA 1
ATOM 772 C C . GLU A 1 99 ? -10.055 4.799 -0.937 1.00 90.94 99 GLU A C 1
ATOM 774 O O . GLU A 1 99 ? -10.171 5.604 -0.012 1.00 90.94 99 GLU A O 1
ATOM 779 N N . LYS A 1 100 ? -11.102 4.392 -1.666 1.00 89.75 100 LYS A N 1
ATOM 780 C CA . LYS A 1 100 ? -12.479 4.843 -1.418 1.00 89.75 100 LYS A CA 1
ATOM 781 C C . LYS A 1 100 ? -12.992 4.363 -0.063 1.00 89.75 100 LYS A C 1
ATOM 783 O O . LYS A 1 100 ? -13.547 5.159 0.685 1.00 89.75 100 LYS A O 1
ATOM 788 N N . GLU A 1 101 ? -12.759 3.097 0.273 1.00 88.56 101 GLU A N 1
ATOM 789 C CA . GLU A 1 101 ? -13.182 2.504 1.550 1.00 88.56 101 GLU A CA 1
ATOM 790 C C . GLU A 1 101 ? -12.502 3.169 2.752 1.00 88.56 101 GLU A C 1
ATOM 792 O O . GLU A 1 101 ? -13.145 3.436 3.767 1.00 88.56 101 GLU A O 1
ATOM 797 N N . VAL A 1 102 ? -11.209 3.490 2.639 1.00 86.62 102 VAL A N 1
ATOM 798 C CA . VAL A 1 102 ? -10.476 4.210 3.690 1.00 86.62 102 VAL A CA 1
ATOM 799 C C . VAL A 1 102 ? -11.050 5.613 3.885 1.00 86.62 102 VAL A C 1
ATOM 801 O O . VAL A 1 102 ? -11.285 5.999 5.029 1.00 86.62 102 VAL A O 1
ATOM 804 N N . LYS A 1 103 ? -11.316 6.351 2.798 1.00 86.12 103 LYS A N 1
ATOM 805 C CA . LYS A 1 103 ? -11.924 7.692 2.867 1.00 86.12 103 LYS A CA 1
ATOM 806 C C . LYS A 1 103 ? -13.310 7.644 3.508 1.00 86.12 103 LYS A C 1
ATOM 808 O O . LYS A 1 103 ? -13.561 8.386 4.451 1.00 86.12 103 LYS A O 1
ATOM 813 N N . GLN A 1 104 ? -14.154 6.706 3.082 1.00 86.50 104 GLN A N 1
ATOM 814 C CA . GLN A 1 104 ? -15.483 6.513 3.659 1.00 86.50 104 GLN A CA 1
ATOM 815 C C . GLN A 1 104 ? -15.412 6.184 5.160 1.00 86.50 104 GLN A C 1
ATOM 817 O O . GLN A 1 104 ? -16.123 6.781 5.961 1.00 86.50 104 GLN A O 1
ATOM 822 N N . CYS A 1 105 ? -14.510 5.289 5.571 1.00 84.62 105 CYS A N 1
ATOM 823 C CA . CYS A 1 105 ? -14.339 4.938 6.982 1.00 84.62 105 CYS A CA 1
ATOM 824 C C . CYS A 1 105 ? -13.829 6.122 7.828 1.00 84.62 105 CYS A C 1
ATOM 826 O O . CYS A 1 105 ? -14.186 6.248 9.001 1.00 84.62 105 CYS A O 1
ATOM 828 N N . GLU A 1 106 ? -12.978 6.990 7.271 1.00 85.12 106 GLU A N 1
ATOM 829 C CA . GLU A 1 106 ? -12.543 8.220 7.943 1.00 85.12 106 GLU A CA 1
ATOM 830 C C . GLU A 1 106 ? -13.703 9.227 8.075 1.00 85.12 106 GLU A C 1
ATOM 832 O O . GLU A 1 106 ? -13.888 9.793 9.154 1.00 85.12 106 GLU A O 1
ATOM 837 N N . GLU A 1 107 ? -14.532 9.391 7.042 1.00 84.12 107 GLU A N 1
ATOM 838 C CA . GLU A 1 107 ? -15.740 10.232 7.071 1.00 84.12 107 GLU A CA 1
ATOM 839 C C . GLU A 1 107 ? -16.776 9.739 8.091 1.00 84.12 107 GLU A C 1
ATOM 841 O O . GLU A 1 107 ? -17.280 10.534 8.888 1.00 84.12 107 GLU A O 1
ATOM 846 N N . GLU A 1 108 ? -17.040 8.431 8.134 1.00 85.25 108 GLU A N 1
ATOM 847 C CA . GLU A 1 108 ? -17.944 7.803 9.105 1.00 85.25 108 GLU A CA 1
ATOM 848 C C . GLU A 1 108 ? -17.455 8.019 10.544 1.00 85.25 108 GLU A C 1
ATOM 850 O O . GLU A 1 108 ? -18.223 8.456 11.401 1.00 85.25 108 GLU A O 1
ATOM 855 N N . LYS A 1 109 ? -16.156 7.824 10.810 1.00 84.81 109 LYS A N 1
ATOM 856 C CA . LYS A 1 109 ? -15.561 8.082 12.134 1.00 84.81 109 LYS A CA 1
ATOM 857 C C . LYS A 1 109 ? -15.650 9.549 12.543 1.00 84.81 109 LYS A C 1
ATOM 859 O O . LYS A 1 109 ? -15.886 9.843 13.716 1.00 84.81 109 LYS A O 1
ATOM 864 N N . MET A 1 110 ? -15.454 10.477 11.606 1.00 79.69 110 MET A N 1
ATOM 865 C CA . MET A 1 110 ? -15.631 11.906 11.874 1.00 79.69 110 MET A CA 1
ATOM 866 C C . MET A 1 110 ? -17.096 12.233 12.179 1.00 79.69 110 MET A C 1
ATOM 868 O O . MET A 1 110 ? -17.371 12.944 13.145 1.00 79.69 110 MET A O 1
ATOM 872 N N . ALA A 1 111 ? -18.040 11.682 11.413 1.00 77.62 111 ALA A N 1
ATOM 873 C CA . ALA A 1 111 ? -19.469 11.862 11.650 1.00 77.62 111 ALA A CA 1
ATOM 874 C C . ALA A 1 111 ? -19.894 11.305 13.022 1.00 77.62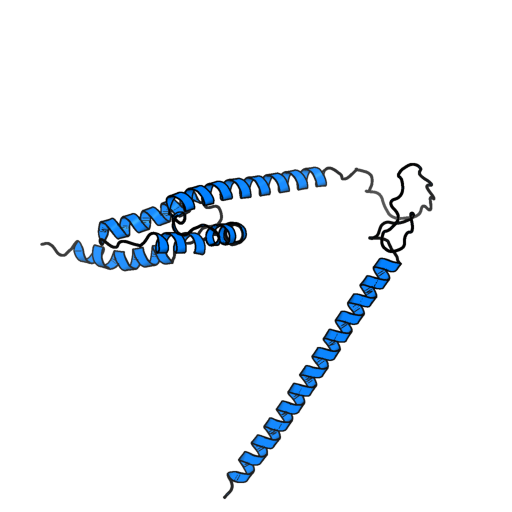 111 ALA A C 1
ATOM 876 O O . ALA A 1 111 ? -20.575 11.994 13.784 1.00 77.62 111 ALA A O 1
ATOM 877 N N . GLU A 1 112 ? -19.433 10.108 13.391 1.00 79.38 112 GLU A N 1
ATOM 878 C CA . GLU A 1 112 ? -19.665 9.515 14.713 1.00 79.38 112 GLU A CA 1
ATOM 879 C C . GLU A 1 112 ? -19.075 10.367 15.846 1.00 79.38 112 GLU A C 1
ATOM 881 O O . GLU A 1 112 ? -19.745 10.603 16.854 1.00 79.38 112 GLU A O 1
ATOM 886 N N . ALA A 1 113 ? -17.856 10.890 15.682 1.00 76.31 113 ALA A N 1
ATOM 887 C CA . ALA A 1 113 ? -17.221 11.761 16.670 1.00 76.31 113 ALA A CA 1
ATOM 888 C C . ALA A 1 113 ? -17.989 13.082 16.867 1.00 76.31 113 ALA A C 1
ATOM 890 O O . ALA A 1 113 ? -18.154 13.537 18.003 1.00 76.31 113 ALA A O 1
ATOM 891 N N . LEU A 1 114 ? -18.523 13.671 15.792 1.00 72.81 114 LEU A N 1
ATOM 892 C CA . LEU A 1 114 ? -19.347 14.885 15.848 1.00 72.81 114 LEU A CA 1
ATOM 893 C C . LEU A 1 114 ? -20.705 14.623 16.517 1.00 72.81 114 LEU A C 1
ATOM 895 O O . LEU A 1 114 ? -21.155 15.419 17.344 1.00 72.81 114 LEU A O 1
ATOM 899 N N . LEU A 1 115 ? -21.341 13.487 16.220 1.00 73.69 115 LEU A N 1
ATOM 900 C CA . LEU A 1 115 ? -22.602 13.079 16.850 1.00 73.69 115 LEU A CA 1
ATOM 901 C C . LEU A 1 115 ? -22.420 12.706 18.328 1.00 73.69 115 LEU A C 1
ATOM 903 O O . LEU A 1 115 ? -23.297 12.990 19.145 1.00 73.69 115 LEU A O 1
ATOM 907 N N . SER A 1 116 ? -21.275 12.123 18.691 1.00 64.06 116 SER A N 1
ATOM 908 C CA . SER A 1 116 ? -20.931 11.825 20.084 1.00 64.06 116 SER A CA 1
ATOM 909 C C . SER A 1 116 ? -20.603 13.095 20.877 1.00 64.06 116 SER A C 1
ATOM 911 O O . SER A 1 116 ? -20.956 13.184 22.049 1.00 64.06 116 SER A O 1
ATOM 913 N N . SER A 1 117 ? -20.006 14.104 20.236 1.00 57.78 117 SER A N 1
ATOM 914 C CA . SER A 1 117 ? -19.724 15.416 20.846 1.00 57.78 117 SER A CA 1
ATOM 915 C C . SER A 1 117 ? -20.981 16.264 21.072 1.00 57.78 117 SER A C 1
ATOM 917 O O . SER A 1 117 ? -20.980 17.154 21.918 1.00 57.78 117 SER A O 1
ATOM 919 N N . LYS A 1 118 ? -22.078 15.982 20.354 1.00 52.56 118 LYS A N 1
ATOM 920 C CA . LYS A 1 118 ? -23.367 16.681 20.507 1.00 52.56 118 LYS A CA 1
ATOM 921 C C . LYS A 1 118 ? -24.243 16.117 21.637 1.00 52.56 118 LYS A C 1
ATOM 923 O O . LYS A 1 118 ? -25.312 16.654 21.903 1.00 52.56 118 LYS A O 1
ATOM 928 N N . LYS A 1 119 ? -23.784 15.070 22.335 1.00 49.06 119 LYS A N 1
ATOM 929 C CA . LYS A 1 119 ? -24.374 14.573 23.589 1.00 49.06 119 LYS A CA 1
ATOM 930 C C . LYS A 1 119 ? -23.595 15.098 24.795 1.00 49.06 119 LYS A C 1
ATOM 932 O O . LYS A 1 119 ? -23.128 14.329 25.628 1.00 49.06 119 LYS A O 1
ATOM 937 N N . ILE A 1 120 ? -23.423 16.411 24.867 1.00 47.53 120 ILE A N 1
ATOM 938 C CA . ILE A 1 120 ? -23.140 17.078 26.135 1.00 47.53 120 ILE A CA 1
ATOM 939 C C . ILE A 1 120 ? -24.422 17.833 26.450 1.00 47.53 120 ILE A C 1
ATOM 941 O O . ILE A 1 120 ? -24.685 18.888 25.875 1.00 47.53 120 ILE A O 1
ATOM 945 N N . ASP A 1 121 ? -25.258 17.233 27.295 1.00 46.94 121 ASP A N 1
ATOM 946 C CA . ASP A 1 121 ? -26.362 17.946 27.924 1.00 46.94 121 ASP A CA 1
ATOM 947 C C . ASP A 1 121 ? -25.807 19.239 28.550 1.00 46.94 121 ASP A C 1
ATOM 949 O O . ASP A 1 121 ? -24.819 19.179 29.295 1.00 46.94 121 ASP A O 1
ATOM 953 N N . PRO A 1 122 ? -26.400 20.417 28.289 1.00 41.94 122 PRO A N 1
ATOM 954 C CA . PRO A 1 122 ? -26.029 21.654 28.961 1.00 41.94 122 PRO A CA 1
ATOM 955 C C . PRO A 1 122 ? -26.576 21.627 30.394 1.00 41.94 122 PRO A C 1
ATOM 957 O O . PRO A 1 122 ? -27.539 22.309 30.722 1.00 41.94 122 PRO A O 1
ATOM 960 N N . ALA A 1 123 ? -25.998 20.788 31.251 1.00 44.06 123 ALA A N 1
ATOM 961 C CA . ALA A 1 123 ? -26.396 20.683 32.654 1.00 44.06 123 ALA A CA 1
ATOM 962 C C . ALA A 1 123 ? -25.219 20.655 33.638 1.00 44.06 123 ALA A C 1
ATOM 964 O O . ALA A 1 123 ? -25.441 20.490 34.833 1.00 44.06 123 ALA A O 1
ATOM 965 N N . GLN A 1 124 ? -23.970 20.830 33.191 1.00 43.31 124 GLN A N 1
ATOM 966 C CA . GLN A 1 124 ? -22.818 20.825 34.102 1.00 43.31 124 GLN A CA 1
ATOM 967 C C . GLN A 1 124 ? -21.825 21.952 33.808 1.00 43.31 124 GLN A C 1
ATOM 969 O O . GLN A 1 124 ? -20.658 21.729 33.504 1.00 43.31 124 GLN A O 1
ATOM 974 N N . GLN A 1 125 ? -22.298 23.187 33.956 1.00 43.34 125 GLN A N 1
ATOM 975 C CA . GLN A 1 125 ? -21.448 24.312 34.338 1.00 43.34 125 GLN A CA 1
ATOM 976 C C . GLN A 1 125 ? -22.123 25.073 35.48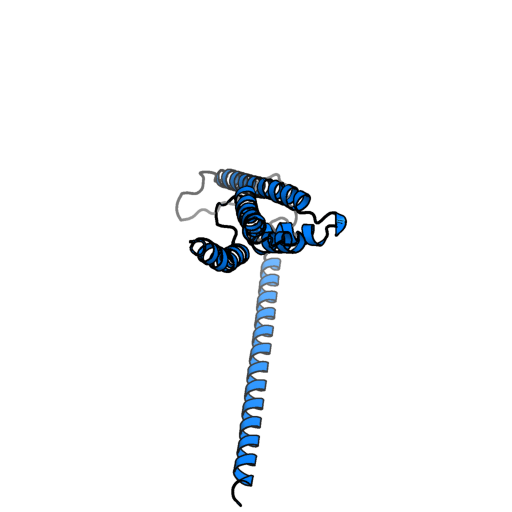0 1.00 43.34 125 GLN A C 1
ATOM 978 O O . GLN A 1 125 ? -22.816 26.058 35.264 1.00 43.34 125 GLN A O 1
ATOM 983 N N . SER A 1 126 ? -21.911 24.608 36.707 1.00 36.47 126 SER A N 1
ATOM 984 C CA . SER A 1 126 ? -21.937 25.471 37.887 1.00 36.47 126 SER A CA 1
ATOM 985 C C . SER A 1 126 ? -21.196 24.777 39.026 1.00 36.47 126 SER A C 1
ATOM 987 O O . SER A 1 126 ? -21.618 23.729 39.503 1.00 36.47 126 SER A O 1
ATOM 989 N N . THR A 1 127 ? -20.048 25.360 39.365 1.00 35.44 127 THR A N 1
ATOM 990 C CA . THR A 1 127 ? -19.595 25.659 40.731 1.00 35.44 127 THR A CA 1
ATOM 991 C C . THR A 1 127 ? -19.729 24.576 41.806 1.00 35.44 127 THR A C 1
ATOM 993 O O . THR A 1 127 ? -20.814 24.157 42.186 1.00 35.44 127 THR A O 1
ATOM 996 N N . SER A 1 128 ? -18.559 24.209 42.328 1.00 42.06 128 SER A N 1
ATOM 997 C CA . SER A 1 128 ? -18.243 24.072 43.753 1.00 42.06 128 SER A CA 1
ATOM 998 C C . SER A 1 128 ? -19.395 24.124 44.769 1.00 42.06 128 SER A C 1
ATOM 1000 O O . SER A 1 128 ? -20.175 25.069 44.808 1.00 42.06 128 SER A O 1
ATOM 1002 N N . GLU A 1 129 ? -19.292 23.173 45.698 1.00 39.78 129 GLU A N 1
ATOM 1003 C CA . GLU A 1 129 ? -19.867 23.143 47.047 1.00 39.78 129 GLU A CA 1
ATOM 1004 C C . GLU A 1 129 ? -21.286 22.579 47.218 1.00 39.78 129 GLU A C 1
ATOM 1006 O O . GLU A 1 129 ? -22.287 23.116 46.769 1.00 39.78 129 GLU A O 1
ATOM 1011 N N . LEU A 1 130 ? -21.306 21.490 48.001 1.00 42.03 130 LEU A N 1
ATOM 1012 C CA . LEU A 1 130 ? -22.369 21.074 48.916 1.00 42.03 130 LEU A CA 1
ATOM 1013 C C . LEU A 1 130 ? -23.752 20.794 48.309 1.00 42.03 130 LEU A C 1
ATOM 1015 O O . LEU A 1 130 ? -24.611 21.661 48.273 1.00 42.03 130 LEU A O 1
ATOM 1019 N N . ALA A 1 131 ? -24.040 19.515 48.056 1.00 31.44 131 ALA A N 1
ATOM 1020 C CA . ALA A 1 131 ? -25.339 18.946 48.423 1.00 31.44 131 ALA A CA 1
ATOM 1021 C C . ALA A 1 131 ? -25.279 17.415 48.432 1.00 31.44 131 ALA A C 1
ATOM 1023 O O . ALA A 1 131 ? -25.113 16.763 47.403 1.00 31.44 131 ALA A O 1
ATOM 1024 N N . ARG A 1 132 ? -25.454 16.843 49.625 1.00 48.06 132 ARG A N 1
ATOM 1025 C CA . ARG A 1 132 ? -25.957 15.480 49.791 1.00 48.06 132 ARG A CA 1
ATOM 1026 C C . ARG A 1 132 ? -27.354 15.443 49.178 1.00 48.06 132 ARG A C 1
ATOM 1028 O O . ARG A 1 132 ? -28.191 16.238 49.585 1.00 48.06 132 ARG A O 1
ATOM 1035 N N . HIS A 1 133 ? -27.605 14.529 48.254 1.00 35.16 133 HIS A N 1
ATOM 1036 C CA . HIS A 1 133 ? -28.959 14.090 47.953 1.00 35.16 133 HIS A CA 1
ATOM 1037 C C . HIS A 1 133 ? -28.915 12.641 47.481 1.00 35.16 133 HIS A C 1
ATOM 1039 O O . HIS A 1 133 ? -28.470 12.344 46.373 1.00 35.16 133 HIS A O 1
ATOM 1045 N N . ASP A 1 134 ? -29.388 11.759 48.358 1.00 45.16 134 ASP A N 1
ATOM 1046 C CA . ASP A 1 134 ? -29.936 10.467 47.981 1.00 45.16 134 ASP A CA 1
ATOM 1047 C C . ASP A 1 134 ? -31.022 10.701 46.926 1.00 45.16 134 ASP A C 1
ATOM 1049 O O . ASP A 1 134 ? -31.981 11.448 47.141 1.00 45.16 134 ASP A O 1
ATOM 1053 N N . LYS A 1 135 ? -30.840 10.096 45.753 1.00 39.72 135 LYS A N 1
ATOM 1054 C CA . LYS A 1 135 ? -31.905 9.914 44.772 1.00 39.72 135 LYS A CA 1
ATOM 1055 C C . LYS A 1 135 ? -31.981 8.437 44.440 1.00 39.72 135 LYS A C 1
ATOM 1057 O O . LYS A 1 135 ? -31.284 7.936 43.560 1.00 39.72 135 LYS A O 1
ATOM 1062 N N . GLU A 1 136 ? -32.847 7.769 45.189 1.00 45.41 136 GLU A N 1
ATOM 1063 C CA . GLU A 1 136 ? -33.546 6.581 44.728 1.00 45.41 136 GLU A CA 1
ATOM 1064 C C . GLU A 1 136 ? -34.266 6.948 43.422 1.00 45.41 136 GLU A C 1
ATOM 1066 O O . GLU A 1 136 ? -35.024 7.916 43.356 1.00 45.41 136 GLU A O 1
ATOM 1071 N N . GLY A 1 137 ? -33.925 6.235 42.351 1.00 38.12 137 GLY A N 1
ATOM 1072 C CA . GLY A 1 137 ? -34.418 6.474 41.002 1.00 38.12 137 GLY A CA 1
ATOM 1073 C C . GLY A 1 137 ? -34.640 5.141 40.308 1.00 38.12 137 GLY A C 1
ATOM 1074 O O . GLY A 1 137 ? -33.693 4.432 39.968 1.00 38.12 137 GLY A O 1
ATOM 1075 N N . GLU A 1 138 ? -35.912 4.804 40.164 1.00 44.28 138 GLU A N 1
ATOM 1076 C CA . GLU A 1 138 ? -36.463 3.575 39.615 1.00 44.28 138 GLU A CA 1
ATOM 1077 C C . GLU A 1 138 ? -36.006 3.278 38.171 1.00 44.28 138 GLU A C 1
ATOM 1079 O O . GLU A 1 138 ? -35.808 4.170 37.346 1.00 44.28 138 GLU A O 1
ATOM 1084 N N . GLY A 1 139 ? -35.949 1.984 37.828 1.00 48.12 139 GLY A N 1
ATOM 1085 C CA . GLY A 1 139 ? -36.434 1.559 36.509 1.00 48.12 139 GLY A CA 1
ATOM 1086 C C . GLY A 1 139 ? -35.432 1.232 35.397 1.00 48.12 139 GLY A C 1
ATOM 1087 O O . GLY A 1 139 ? -35.808 1.279 34.228 1.00 48.12 139 GLY A O 1
ATOM 1088 N N . ARG A 1 140 ? -34.193 0.821 35.684 1.00 47.38 140 ARG A N 1
ATOM 1089 C CA . ARG A 1 140 ? -33.409 0.007 34.727 1.00 47.38 140 ARG A CA 1
ATOM 1090 C C . ARG A 1 140 ? -32.879 -1.206 35.460 1.00 47.38 140 ARG A C 1
ATOM 1092 O O . ARG A 1 140 ? -32.212 -1.025 36.469 1.00 47.38 140 ARG A O 1
ATOM 1099 N N . SER A 1 141 ? -33.166 -2.421 34.977 1.00 50.78 141 SER A N 1
ATOM 1100 C CA . SER A 1 141 ? -32.623 -3.652 35.566 1.00 50.78 141 SER A CA 1
ATOM 1101 C C . SER A 1 141 ? -31.105 -3.502 35.665 1.00 50.78 141 SER A C 1
ATOM 1103 O O . SER A 1 141 ? -30.402 -3.545 34.648 1.00 50.78 141 SER A O 1
ATOM 1105 N N . ALA A 1 142 ? -30.611 -3.214 36.865 1.00 60.72 142 ALA A N 1
ATOM 1106 C CA . ALA A 1 142 ? -29.219 -2.892 37.076 1.00 60.72 142 ALA A CA 1
ATOM 1107 C C . ALA A 1 142 ? -28.433 -4.165 36.781 1.00 60.72 142 ALA A C 1
ATOM 1109 O O . ALA A 1 142 ? -28.479 -5.122 37.554 1.00 60.72 142 ALA A O 1
ATOM 1110 N N . ARG A 1 143 ? -27.787 -4.223 35.607 1.00 68.69 143 ARG A N 1
ATOM 1111 C CA . ARG A 1 143 ? -26.920 -5.349 35.260 1.00 68.69 143 ARG A CA 1
ATOM 1112 C C . ARG A 1 143 ? -25.915 -5.484 36.395 1.00 68.69 143 ARG A C 1
ATOM 1114 O O . ARG A 1 143 ? -25.150 -4.554 36.643 1.00 68.69 143 ARG A O 1
ATOM 1121 N N . ALA A 1 144 ? -25.953 -6.625 37.078 1.00 82.94 144 ALA A N 1
ATOM 1122 C CA . ALA A 1 144 ? -25.007 -6.933 38.132 1.00 82.94 144 ALA A CA 1
ATOM 1123 C C . ALA A 1 144 ? -23.578 -6.764 37.602 1.00 82.94 144 ALA A C 1
ATOM 1125 O O . ALA A 1 144 ? -23.264 -7.153 36.472 1.00 82.94 144 ALA A O 1
ATOM 1126 N N . CYS A 1 145 ? -22.711 -6.169 38.413 1.00 85.44 145 CYS A N 1
ATOM 1127 C CA . CYS A 1 145 ? -21.289 -6.092 38.144 1.00 85.44 145 CYS A CA 1
ATOM 1128 C C . CYS A 1 145 ? -20.747 -7.505 37.907 1.00 85.44 145 CYS A C 1
ATOM 1130 O O . CYS A 1 145 ? -20.812 -8.349 38.792 1.00 85.44 145 CYS A O 1
ATOM 1132 N N . TRP A 1 146 ? -20.165 -7.768 36.738 1.00 82.81 146 TRP A N 1
ATOM 1133 C CA . TRP A 1 146 ? -19.627 -9.095 36.414 1.00 82.81 146 TRP A CA 1
ATOM 1134 C C . TRP A 1 146 ? -18.391 -9.491 37.232 1.00 82.81 146 TRP A C 1
ATOM 1136 O O . TRP A 1 146 ? -17.975 -10.640 37.164 1.00 82.81 146 TRP A O 1
ATOM 1146 N N . GLU A 1 147 ? -17.784 -8.562 37.980 1.00 86.69 147 GLU A N 1
ATOM 1147 C CA . GLU A 1 147 ? -16.628 -8.879 38.828 1.00 86.69 147 GLU A CA 1
ATOM 1148 C C . GLU A 1 147 ? -17.042 -9.288 40.251 1.00 86.69 147 GLU A C 1
ATOM 1150 O O . GLU A 1 147 ? -16.447 -10.205 40.804 1.00 86.69 147 GLU A O 1
ATOM 1155 N N . CYS A 1 148 ? -18.053 -8.642 40.847 1.00 86.75 148 CYS A N 1
ATOM 1156 C CA . CYS A 1 148 ? -18.441 -8.891 42.246 1.00 86.75 148 CYS A CA 1
ATOM 1157 C C . CYS A 1 148 ? -19.931 -9.224 42.451 1.00 86.75 148 CYS A C 1
ATOM 1159 O O . CYS A 1 148 ? -20.372 -9.384 43.583 1.00 86.75 148 CYS A O 1
ATOM 1161 N N . GLY A 1 149 ? -20.737 -9.259 41.387 1.00 81.56 149 GLY A N 1
ATOM 1162 C CA . GLY A 1 149 ? -22.173 -9.565 41.430 1.00 81.56 149 GLY A CA 1
ATOM 1163 C C . GLY A 1 149 ? -23.077 -8.451 41.973 1.00 81.56 149 GLY A C 1
ATOM 1164 O O . GLY A 1 149 ? -24.296 -8.594 41.950 1.00 81.56 149 GLY A O 1
ATOM 1165 N N . GLY A 1 150 ? -22.520 -7.330 42.441 1.00 84.69 150 GLY A N 1
ATOM 1166 C CA . GLY A 1 150 ? -23.301 -6.224 43.001 1.00 84.69 150 GLY A CA 1
ATOM 1167 C C . GLY A 1 150 ? -24.066 -5.436 41.935 1.00 84.69 150 GLY A C 1
ATOM 1168 O O . GLY A 1 150 ? -23.527 -5.142 40.873 1.00 84.69 150 GLY A O 1
ATOM 1169 N N . THR A 1 151 ? -25.304 -5.040 42.221 1.00 84.00 151 THR A N 1
ATOM 1170 C CA . THR A 1 151 ? -26.160 -4.254 41.309 1.00 84.00 151 THR A CA 1
ATOM 1171 C C . THR A 1 151 ? -26.015 -2.737 41.485 1.00 84.00 151 THR A C 1
ATOM 1173 O O . THR A 1 151 ? -26.457 -1.978 40.632 1.00 84.00 151 THR A O 1
ATOM 1176 N N . ASN A 1 152 ? -25.349 -2.279 42.553 1.00 84.50 152 ASN A N 1
ATOM 1177 C CA . ASN A 1 152 ? -25.172 -0.854 42.888 1.00 84.50 152 ASN A CA 1
ATOM 1178 C C . ASN A 1 152 ? -24.030 -0.156 42.106 1.00 84.50 152 ASN A C 1
ATOM 1180 O O . ASN A 1 152 ? -23.757 1.025 42.289 1.00 84.50 152 ASN A O 1
ATOM 1184 N N . HIS A 1 153 ? -23.276 -0.870 41.267 1.00 84.81 153 HIS A N 1
ATOM 1185 C CA . HIS A 1 153 ? -22.174 -0.260 40.517 1.00 84.81 153 HIS A CA 1
ATOM 1186 C C . HIS A 1 153 ? -21.840 -1.032 39.240 1.00 84.81 153 HIS A C 1
ATOM 1188 O O . HIS A 1 153 ? -22.104 -2.223 39.112 1.00 84.81 153 HIS A O 1
ATOM 1194 N N . THR A 1 154 ? -21.193 -0.349 38.297 1.00 86.88 154 THR A N 1
ATOM 1195 C CA . THR A 1 154 ? -20.648 -0.953 37.074 1.00 86.88 154 THR A CA 1
ATOM 1196 C C . THR A 1 154 ? -19.232 -1.489 37.310 1.00 86.88 154 THR A C 1
ATOM 1198 O O . THR A 1 154 ? -18.544 -1.053 38.233 1.00 86.88 154 THR A O 1
ATOM 1201 N N . ARG A 1 155 ? -18.737 -2.391 36.446 1.00 83.75 155 ARG A N 1
ATOM 1202 C CA . ARG A 1 155 ? -17.375 -2.965 36.545 1.00 83.75 155 ARG A CA 1
ATOM 1203 C C . ARG A 1 155 ? -16.279 -1.903 36.692 1.00 83.75 155 ARG A C 1
ATOM 1205 O O . ARG A 1 155 ? -15.357 -2.085 37.480 1.00 83.75 155 ARG A O 1
ATOM 1212 N N . ALA A 1 156 ? -16.408 -0.778 35.987 1.00 80.88 156 ALA A N 1
ATOM 1213 C CA . ALA A 1 156 ? -15.462 0.336 36.061 1.00 80.88 156 ALA A CA 1
ATOM 1214 C C . ALA A 1 156 ? -15.361 0.952 37.472 1.00 80.88 156 ALA A C 1
ATOM 1216 O O . ALA A 1 156 ? -14.285 1.389 37.879 1.00 80.88 156 ALA A O 1
ATOM 1217 N N . ASN A 1 157 ? -16.455 0.932 38.239 1.00 85.06 157 ASN A N 1
ATOM 1218 C CA . ASN A 1 157 ? -16.529 1.444 39.609 1.00 85.06 157 ASN A CA 1
ATOM 1219 C C . ASN A 1 157 ? -16.482 0.346 40.681 1.00 85.06 157 ASN A C 1
ATOM 1221 O O . ASN A 1 157 ? -16.618 0.642 41.866 1.00 85.06 157 ASN A O 1
ATOM 1225 N N . CYS A 1 158 ? -16.229 -0.907 40.298 1.00 89.75 158 CYS A N 1
ATOM 1226 C CA . CYS A 1 158 ? -16.121 -2.012 41.240 1.00 89.75 158 CYS A CA 1
ATOM 1227 C C . CYS A 1 158 ? -14.844 -1.909 42.081 1.00 89.75 158 CYS A C 1
ATOM 1229 O O . CYS A 1 158 ? -13.726 -1.886 41.558 1.00 89.75 158 CYS A O 1
ATOM 1231 N N . ARG A 1 159 ? -15.013 -1.876 43.407 1.00 90.56 159 ARG A N 1
ATOM 1232 C CA . ARG A 1 159 ? -13.903 -1.827 44.369 1.00 90.56 159 ARG A CA 1
ATOM 1233 C C . ARG A 1 159 ? -12.990 -3.048 44.239 1.00 90.56 159 ARG A C 1
ATOM 1235 O O . ARG A 1 159 ? -11.770 -2.891 44.278 1.00 90.56 159 ARG A O 1
ATOM 1242 N N . ASP A 1 160 ? -13.567 -4.230 44.038 1.00 89.12 160 ASP A N 1
ATOM 1243 C CA . ASP A 1 160 ? -12.814 -5.481 43.913 1.00 89.12 160 ASP A CA 1
ATOM 1244 C C . ASP A 1 160 ? -12.033 -5.534 42.598 1.00 89.12 160 ASP A C 1
ATOM 1246 O O . ASP A 1 160 ? -10.847 -5.868 42.600 1.00 89.12 160 ASP A O 1
ATOM 1250 N N . TYR A 1 161 ? -12.642 -5.080 41.496 1.00 89.88 161 TYR A N 1
ATOM 1251 C CA . TYR A 1 161 ? -11.961 -4.942 40.206 1.00 89.88 161 TYR A CA 1
ATOM 1252 C C . TYR A 1 161 ? -10.759 -3.992 40.297 1.00 89.88 161 TYR A C 1
ATOM 1254 O O . TYR A 1 161 ? -9.655 -4.339 39.875 1.00 89.88 161 TYR A O 1
ATOM 1262 N N . LYS A 1 162 ? -10.939 -2.815 40.913 1.00 91.31 162 LYS A N 1
ATOM 1263 C CA . LYS A 1 162 ? -9.850 -1.844 41.111 1.00 91.31 162 LYS A CA 1
ATOM 1264 C C . LYS A 1 162 ? -8.728 -2.409 41.985 1.00 91.31 162 LYS A C 1
ATOM 1266 O O . LYS A 1 162 ? -7.557 -2.207 41.667 1.00 91.31 162 LYS A O 1
ATOM 1271 N N . ARG A 1 163 ? -9.056 -3.155 43.048 1.00 91.88 163 ARG A N 1
ATOM 1272 C CA . ARG A 1 163 ? -8.056 -3.811 43.909 1.00 91.88 163 ARG A CA 1
ATOM 1273 C C . ARG A 1 163 ? -7.270 -4.881 43.149 1.00 91.88 163 ARG A C 1
ATOM 1275 O O . ARG A 1 163 ? -6.050 -4.933 43.270 1.00 91.88 163 ARG A O 1
ATOM 1282 N N . LYS A 1 164 ? -7.950 -5.695 42.340 1.00 92.19 164 LYS A N 1
ATOM 1283 C CA . LYS A 1 164 ? -7.331 -6.732 41.502 1.00 92.19 164 LYS A CA 1
ATOM 1284 C C . LYS A 1 164 ? -6.388 -6.135 40.455 1.00 92.19 164 LYS A C 1
ATOM 1286 O O . LYS A 1 164 ? -5.282 -6.638 40.289 1.00 92.19 164 LYS A O 1
ATOM 1291 N N . LEU A 1 165 ? -6.790 -5.044 39.799 1.00 91.69 165 LEU A N 1
ATOM 1292 C CA . LEU A 1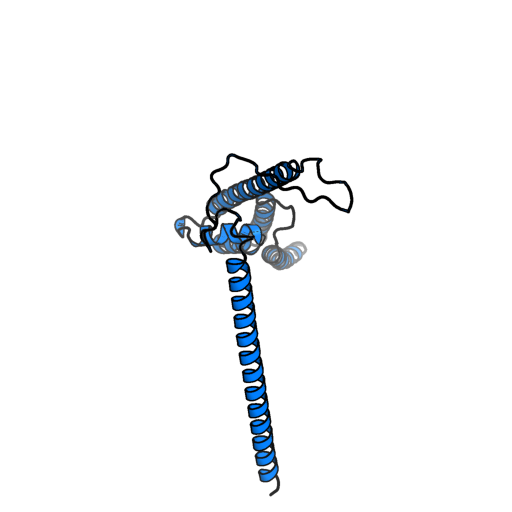 165 ? -5.932 -4.313 38.860 1.00 91.69 165 LEU A CA 1
ATOM 1293 C C . LEU A 1 165 ? -4.700 -3.712 39.539 1.00 91.69 165 LEU A C 1
ATOM 1295 O O . LEU A 1 165 ? -3.616 -3.763 38.966 1.00 91.69 165 LEU A O 1
ATOM 1299 N N . LYS A 1 166 ? -4.861 -3.156 40.747 1.00 93.19 166 LYS A N 1
ATOM 1300 C CA . LYS A 1 166 ? -3.732 -2.638 41.523 1.00 93.19 166 LYS A CA 1
ATOM 1301 C C . LYS A 1 166 ? -2.739 -3.755 41.848 1.00 93.19 166 LYS A C 1
ATOM 1303 O O . LYS A 1 166 ? -1.581 -3.629 41.491 1.00 93.19 166 LYS A O 1
ATOM 1308 N N . ARG A 1 167 ? -3.213 -4.880 42.394 1.00 93.44 167 ARG A N 1
ATOM 1309 C CA . ARG A 1 167 ? -2.350 -6.029 42.705 1.00 93.44 167 ARG A CA 1
ATOM 1310 C C . ARG A 1 167 ? -1.584 -6.529 41.477 1.00 93.44 167 ARG A C 1
ATOM 1312 O O . ARG A 1 167 ? -0.396 -6.776 41.575 1.00 93.44 167 ARG A O 1
ATOM 1319 N N . LYS A 1 168 ? -2.246 -6.624 40.319 1.00 93.94 168 LYS A N 1
ATOM 1320 C CA . LYS A 1 168 ? -1.591 -7.045 39.073 1.00 93.94 168 LYS A CA 1
ATOM 1321 C C . LYS A 1 168 ? -0.474 -6.081 38.650 1.00 93.94 168 LYS A C 1
ATOM 1323 O O . LYS A 1 168 ? 0.572 -6.523 38.200 1.00 93.94 168 LYS A O 1
ATOM 1328 N N . ARG A 1 169 ? -0.695 -4.771 38.796 1.00 93.25 169 ARG A N 1
ATOM 1329 C CA . ARG A 1 169 ? 0.328 -3.752 38.522 1.00 93.25 169 ARG A CA 1
ATOM 1330 C C . ARG A 1 169 ? 1.513 -3.881 39.478 1.00 93.25 169 ARG A C 1
ATOM 1332 O O . ARG A 1 169 ? 2.643 -3.823 39.014 1.00 93.25 169 ARG A O 1
ATOM 1339 N N . ASP A 1 170 ? 1.239 -4.068 40.767 1.00 93.38 170 ASP A N 1
ATOM 1340 C CA . ASP A 1 170 ? 2.269 -4.215 41.798 1.00 93.38 170 ASP A CA 1
ATOM 1341 C C . ASP A 1 170 ? 3.106 -5.496 41.544 1.00 93.38 170 ASP A C 1
ATOM 1343 O O . ASP A 1 170 ? 4.331 -5.448 41.570 1.00 93.38 170 ASP A O 1
ATOM 1347 N N . GLU A 1 171 ? 2.466 -6.617 41.175 1.00 93.75 171 GLU A N 1
ATOM 1348 C CA . GLU A 1 171 ? 3.137 -7.867 40.764 1.00 93.75 171 GLU A CA 1
ATOM 1349 C C . GLU A 1 171 ? 4.018 -7.673 39.508 1.00 93.75 171 GLU A C 1
ATOM 1351 O O . GLU A 1 171 ? 5.171 -8.102 39.479 1.00 93.75 171 GLU A O 1
ATOM 1356 N N . GLU A 1 172 ? 3.506 -6.990 38.475 1.00 93.12 172 GLU A N 1
ATOM 1357 C CA . GLU A 1 172 ? 4.263 -6.682 37.248 1.00 93.12 172 GLU A CA 1
ATOM 1358 C C . GLU A 1 172 ? 5.473 -5.764 37.514 1.00 93.12 172 GLU A C 1
ATOM 1360 O O . GLU A 1 172 ? 6.502 -5.867 36.835 1.00 93.12 172 GLU A O 1
ATOM 1365 N N . GLU A 1 173 ? 5.362 -4.854 38.484 1.00 93.00 173 GLU A N 1
ATOM 1366 C CA . GLU A 1 173 ? 6.445 -3.966 38.911 1.00 93.00 173 GLU A CA 1
ATOM 1367 C C . GLU A 1 173 ? 7.518 -4.722 39.704 1.00 93.00 173 GLU A C 1
ATOM 1369 O O . GLU A 1 173 ? 8.706 -4.585 39.402 1.00 93.00 173 GLU A O 1
ATOM 1374 N N . GLU A 1 174 ? 7.122 -5.591 40.638 1.00 92.69 174 GLU A N 1
ATOM 1375 C CA . GLU A 1 174 ? 8.048 -6.459 41.373 1.00 92.69 174 GLU A CA 1
ATOM 1376 C C . GLU A 1 174 ? 8.830 -7.398 40.447 1.00 92.69 174 GLU A C 1
ATOM 1378 O O . GLU A 1 174 ? 10.036 -7.588 40.625 1.00 92.69 174 GLU A O 1
ATOM 1383 N N . ASP A 1 175 ? 8.175 -7.987 39.445 1.00 92.31 175 ASP A N 1
ATOM 1384 C CA . ASP A 1 175 ? 8.838 -8.855 38.469 1.00 92.31 175 ASP A CA 1
ATOM 1385 C C . ASP A 1 175 ? 9.838 -8.079 37.602 1.00 92.31 175 ASP A C 1
ATOM 1387 O O . ASP A 1 175 ? 10.925 -8.583 37.288 1.00 92.31 175 ASP A O 1
ATOM 1391 N N . ARG A 1 176 ? 9.513 -6.828 37.250 1.00 90.00 176 ARG A N 1
ATOM 1392 C CA . ARG A 1 176 ? 10.438 -5.934 36.545 1.00 90.00 176 ARG A CA 1
ATOM 1393 C C . ARG A 1 176 ? 11.655 -5.599 37.407 1.00 90.00 176 ARG A C 1
ATOM 1395 O O . ARG A 1 176 ? 12.775 -5.684 36.903 1.00 90.00 176 ARG A O 1
ATOM 1402 N N . ASP A 1 177 ? 11.453 -5.269 38.681 1.00 90.81 177 ASP A N 1
ATOM 1403 C CA . ASP A 1 177 ? 12.533 -4.953 39.625 1.00 90.81 177 ASP A CA 1
ATOM 1404 C C . ASP A 1 177 ? 13.438 -6.173 39.878 1.00 90.81 177 ASP A C 1
ATOM 1406 O O . ASP A 1 177 ? 14.660 -6.091 39.741 1.00 90.81 177 ASP A O 1
ATOM 1410 N N . LYS A 1 178 ? 12.858 -7.359 40.111 1.00 90.94 178 LYS A N 1
ATOM 1411 C CA . LYS A 1 178 ? 13.611 -8.625 40.230 1.00 90.94 178 LYS A CA 1
ATOM 1412 C C . LYS A 1 178 ? 14.467 -8.898 38.996 1.00 90.94 178 LYS A C 1
ATOM 1414 O O . LYS A 1 178 ? 15.623 -9.305 39.126 1.00 90.94 178 LYS A O 1
ATOM 1419 N N . LYS A 1 179 ? 13.917 -8.674 37.797 1.00 88.56 179 LYS A N 1
ATOM 1420 C CA . LYS A 1 179 ? 14.655 -8.843 36.542 1.00 88.56 179 LYS A CA 1
ATOM 1421 C C . LYS A 1 179 ? 15.790 -7.825 36.425 1.00 88.56 179 LYS A C 1
ATOM 1423 O O . LYS A 1 179 ? 16.882 -8.221 36.037 1.00 88.56 179 LYS A O 1
ATOM 1428 N N . SER A 1 180 ? 15.563 -6.564 36.802 1.00 85.94 180 SER A N 1
ATOM 1429 C CA . SER A 1 180 ? 16.597 -5.517 36.818 1.00 85.94 180 SER A CA 1
ATOM 1430 C C . SER A 1 180 ? 17.770 -5.894 37.723 1.00 85.94 180 SER A C 1
ATOM 1432 O O . SER A 1 180 ? 18.904 -5.977 37.260 1.00 85.94 180 SER A O 1
ATOM 1434 N N . ARG A 1 181 ? 17.491 -6.253 38.982 1.00 84.25 181 ARG A N 1
ATOM 1435 C CA . ARG A 1 181 ? 18.520 -6.664 39.956 1.00 84.25 181 ARG A CA 1
ATOM 1436 C C . ARG A 1 181 ? 19.305 -7.896 39.510 1.00 84.25 181 ARG A C 1
ATOM 1438 O O . ARG A 1 181 ? 20.471 -8.056 39.862 1.00 84.25 181 ARG A O 1
ATOM 1445 N N . ARG A 1 182 ? 18.662 -8.802 38.767 1.00 85.81 182 ARG A N 1
ATOM 1446 C CA . ARG A 1 182 ? 19.337 -9.962 38.181 1.00 85.81 182 ARG A CA 1
ATOM 1447 C C . ARG A 1 182 ? 20.354 -9.534 37.121 1.00 85.81 182 ARG A C 1
ATOM 1449 O O . ARG A 1 182 ? 21.474 -10.030 37.164 1.00 85.81 182 ARG A O 1
ATOM 1456 N N . TRP A 1 183 ? 19.983 -8.635 36.210 1.00 77.69 183 TRP A N 1
ATOM 1457 C CA . TRP A 1 183 ? 20.907 -8.118 35.195 1.00 77.69 183 TRP A CA 1
ATOM 1458 C C . TRP A 1 183 ? 22.089 -7.378 35.822 1.00 77.69 183 TRP A C 1
ATOM 1460 O O . TRP A 1 183 ? 23.219 -7.644 35.438 1.00 77.69 183 TRP A O 1
ATOM 1470 N N . GLU A 1 184 ? 21.849 -6.548 36.842 1.00 75.38 184 GLU A N 1
ATOM 1471 C CA . GLU A 1 184 ? 22.920 -5.841 37.564 1.00 75.38 184 GLU A CA 1
ATOM 1472 C C . GLU A 1 184 ? 23.942 -6.807 38.183 1.00 75.38 184 GLU A C 1
ATOM 1474 O O . GLU A 1 184 ? 25.146 -6.606 38.041 1.00 75.38 184 GLU A O 1
ATOM 1479 N N . ARG A 1 185 ? 23.483 -7.905 38.804 1.00 72.31 185 ARG A N 1
ATOM 1480 C CA . ARG A 1 185 ? 24.389 -8.946 39.321 1.00 72.31 185 ARG A CA 1
ATOM 1481 C C . ARG A 1 185 ? 25.170 -9.649 38.214 1.00 72.31 185 ARG A C 1
ATOM 1483 O O . ARG A 1 185 ? 26.353 -9.916 38.387 1.00 72.31 185 ARG A O 1
ATOM 1490 N N . GLU A 1 186 ? 24.512 -9.975 37.102 1.00 75.56 186 GLU A N 1
ATOM 1491 C CA . GLU A 1 186 ? 25.166 -10.631 35.964 1.00 75.56 186 GLU A CA 1
ATOM 1492 C C . GLU A 1 186 ? 26.228 -9.719 35.319 1.00 75.56 186 GLU A C 1
ATOM 1494 O O . GLU A 1 186 ? 27.287 -10.211 34.925 1.00 75.56 186 GLU A O 1
ATOM 1499 N N . ASP A 1 187 ? 25.990 -8.406 35.248 1.00 68.56 187 ASP A N 1
ATOM 1500 C CA . ASP A 1 187 ? 26.980 -7.424 34.787 1.00 68.56 187 ASP A CA 1
ATOM 1501 C C . ASP A 1 187 ? 28.147 -7.274 35.773 1.00 68.56 187 ASP A C 1
ATOM 1503 O O . ASP A 1 187 ? 29.305 -7.280 35.346 1.00 68.56 187 ASP A O 1
ATOM 1507 N N . ASP A 1 188 ? 27.882 -7.219 37.082 1.00 71.00 188 ASP A N 1
ATOM 1508 C CA . ASP A 1 188 ? 28.930 -7.189 38.111 1.00 71.00 188 ASP A CA 1
ATOM 1509 C C . ASP A 1 188 ? 29.839 -8.428 38.044 1.00 71.00 188 ASP A C 1
ATOM 1511 O O . ASP A 1 188 ? 31.068 -8.308 38.109 1.00 71.00 188 ASP A O 1
ATOM 1515 N N . ASP A 1 189 ? 29.258 -9.621 37.883 1.00 71.69 189 ASP A N 1
ATOM 1516 C CA . ASP A 1 189 ? 30.008 -10.875 37.774 1.00 71.69 189 ASP A CA 1
ATOM 1517 C C . ASP A 1 189 ? 30.838 -10.939 36.483 1.00 71.69 189 ASP A C 1
ATOM 1519 O O . ASP A 1 189 ? 32.004 -11.348 36.529 1.00 71.69 189 ASP A O 1
ATOM 1523 N N . ARG A 1 190 ? 30.306 -10.466 35.345 1.00 68.56 190 ARG A N 1
ATOM 1524 C CA . ARG A 1 190 ? 31.096 -10.313 34.106 1.00 68.56 190 ARG A CA 1
ATOM 1525 C C . ARG A 1 190 ? 32.248 -9.333 34.298 1.00 68.56 190 ARG A C 1
ATOM 1527 O O . ARG A 1 190 ? 33.379 -9.634 33.926 1.00 68.56 190 ARG A O 1
ATOM 1534 N N . SER A 1 191 ? 31.989 -8.199 34.945 1.00 68.94 191 SER A N 1
ATOM 1535 C CA . SER A 1 191 ? 33.003 -7.175 35.203 1.00 68.94 191 SER A CA 1
ATOM 1536 C C . SER A 1 191 ? 34.127 -7.687 36.117 1.00 68.94 191 SER A C 1
ATOM 1538 O O . SER A 1 191 ? 35.293 -7.322 35.946 1.00 68.94 191 SER A O 1
ATOM 1540 N N . ARG A 1 192 ? 33.809 -8.567 37.078 1.00 67.81 192 ARG A N 1
ATOM 1541 C CA . ARG A 1 192 ? 34.805 -9.265 37.912 1.00 67.81 192 ARG A CA 1
ATOM 1542 C C . ARG A 1 192 ? 35.628 -10.266 37.101 1.00 67.81 192 ARG A C 1
ATOM 1544 O O . ARG A 1 192 ? 36.854 -10.222 37.181 1.00 67.81 192 ARG A O 1
ATOM 1551 N N . GLN A 1 193 ? 34.985 -11.097 36.278 1.00 65.50 193 GLN A N 1
ATOM 1552 C CA . GLN A 1 193 ? 35.685 -12.056 35.413 1.00 65.50 193 GLN A CA 1
ATOM 1553 C C . GLN A 1 193 ? 36.637 -11.365 34.429 1.00 65.50 193 GLN A C 1
ATOM 1555 O O . GLN A 1 193 ? 37.763 -11.827 34.239 1.00 65.50 193 GLN A O 1
ATOM 1560 N N . ASP A 1 194 ? 36.235 -10.232 33.852 1.00 67.00 194 ASP A N 1
ATOM 1561 C CA . ASP A 1 194 ? 37.088 -9.453 32.951 1.00 67.00 194 ASP A CA 1
ATOM 1562 C C . ASP A 1 194 ? 38.316 -8.880 33.670 1.00 67.00 194 ASP A C 1
ATOM 1564 O O . ASP A 1 194 ? 39.425 -8.911 33.127 1.00 67.00 194 ASP A O 1
ATOM 1568 N N . LYS A 1 195 ? 38.161 -8.409 34.916 1.00 68.12 195 LYS A N 1
ATOM 1569 C CA . LYS A 1 195 ? 39.288 -7.945 35.746 1.00 68.12 195 LYS A CA 1
ATOM 1570 C C . LYS A 1 195 ? 40.257 -9.079 36.074 1.00 68.12 195 LYS A C 1
ATOM 1572 O O . LYS A 1 195 ? 41.466 -8.888 35.919 1.00 68.12 195 LYS A O 1
ATOM 1577 N N . ASP A 1 196 ? 39.751 -10.248 36.459 1.00 66.50 196 ASP A N 1
ATOM 1578 C CA . ASP A 1 196 ? 40.572 -11.423 36.774 1.00 66.50 196 ASP A CA 1
ATOM 1579 C C . ASP A 1 196 ? 41.332 -11.927 35.537 1.00 66.50 196 ASP A C 1
ATOM 1581 O O . ASP A 1 196 ? 42.536 -12.203 35.597 1.00 66.50 196 ASP A O 1
ATOM 1585 N N . ASN A 1 197 ? 40.663 -11.971 34.382 1.00 61.09 197 ASN A N 1
ATOM 1586 C CA . ASN A 1 197 ? 41.263 -12.375 33.112 1.00 61.09 197 ASN A CA 1
ATOM 1587 C C . ASN A 1 197 ? 42.348 -11.379 32.655 1.00 61.09 197 ASN A C 1
ATOM 1589 O O . ASN A 1 197 ? 43.431 -11.773 32.209 1.00 61.09 197 ASN A O 1
ATOM 1593 N N . ASN A 1 198 ? 42.106 -10.076 32.826 1.00 62.03 198 ASN A N 1
ATOM 1594 C CA . ASN A 1 198 ? 43.082 -9.039 32.500 1.00 62.03 198 ASN A CA 1
ATOM 1595 C C . ASN A 1 198 ? 44.292 -9.061 33.460 1.00 62.03 198 ASN A C 1
ATOM 1597 O O . ASN A 1 198 ? 45.438 -8.885 33.040 1.00 62.03 198 ASN A O 1
ATOM 1601 N N . GLN A 1 199 ? 44.074 -9.364 34.745 1.00 62.91 199 GLN A N 1
ATOM 1602 C CA . GLN A 1 199 ? 45.151 -9.517 35.727 1.00 62.91 199 GLN A CA 1
ATOM 1603 C C . GLN A 1 199 ? 46.036 -10.744 35.437 1.00 62.91 199 GLN A C 1
ATOM 1605 O O . GLN A 1 199 ? 47.264 -10.656 35.548 1.00 62.91 199 GLN A O 1
ATOM 1610 N N . TRP A 1 200 ? 45.446 -11.861 34.997 1.00 57.19 200 TRP A N 1
ATOM 1611 C CA . TRP A 1 200 ? 46.183 -13.044 34.533 1.00 57.19 200 TRP A CA 1
ATOM 1612 C C . TRP A 1 200 ? 47.045 -12.760 33.297 1.00 57.19 200 TRP A C 1
ATOM 1614 O O . TRP A 1 200 ? 48.208 -13.171 33.246 1.00 57.19 200 TRP A O 1
ATOM 1624 N N . ARG A 1 201 ? 46.508 -12.024 32.316 1.00 57.97 201 ARG A N 1
ATOM 1625 C CA . ARG A 1 201 ? 47.247 -11.615 31.108 1.00 57.97 201 ARG A CA 1
ATOM 1626 C C . ARG A 1 201 ? 48.457 -10.742 31.439 1.00 57.97 201 ARG A C 1
ATOM 1628 O O . ARG A 1 201 ? 49.552 -11.014 30.952 1.00 57.97 201 ARG A O 1
ATOM 1635 N N . ASN A 1 202 ? 48.294 -9.771 32.336 1.00 60.19 202 ASN A N 1
ATOM 1636 C CA . ASN A 1 202 ? 49.385 -8.884 32.751 1.00 60.19 202 ASN A CA 1
ATOM 1637 C C . ASN A 1 202 ? 50.504 -9.604 33.523 1.00 60.19 202 ASN A C 1
ATOM 1639 O O . ASN A 1 202 ? 51.658 -9.184 33.452 1.00 60.19 202 ASN A O 1
ATOM 1643 N N . ARG A 1 203 ? 50.206 -10.707 34.227 1.00 57.88 203 ARG A N 1
ATOM 1644 C CA . ARG A 1 203 ? 51.229 -11.522 34.910 1.00 57.88 203 ARG A CA 1
ATOM 1645 C C . ARG A 1 203 ? 52.060 -12.394 33.964 1.00 57.88 203 ARG A C 1
ATOM 1647 O O . ARG A 1 203 ? 53.211 -12.664 34.279 1.00 57.88 203 ARG A O 1
ATOM 1654 N N . ARG A 1 204 ? 51.519 -12.814 32.814 1.00 58.38 204 ARG A N 1
ATOM 1655 C CA . ARG A 1 204 ? 52.238 -13.650 31.828 1.00 58.38 204 ARG A CA 1
ATOM 1656 C C . ARG A 1 204 ? 53.124 -12.863 30.850 1.00 58.38 204 ARG A C 1
ATOM 1658 O O . ARG A 1 204 ? 53.923 -13.478 30.159 1.00 58.38 204 ARG A O 1
ATOM 1665 N N . GLY A 1 205 ? 52.997 -11.535 30.792 1.00 56.09 205 GLY A N 1
ATOM 1666 C CA . GLY A 1 205 ? 53.798 -10.656 29.923 1.00 56.09 205 GLY A CA 1
ATOM 1667 C C . GLY A 1 205 ? 55.062 -10.062 30.564 1.00 56.09 205 GLY A C 1
ATOM 1668 O O . GLY A 1 205 ? 55.710 -9.225 29.947 1.00 56.09 205 GLY A O 1
ATOM 1669 N N . ARG A 1 206 ? 55.400 -10.445 31.804 1.00 55.47 206 ARG A N 1
ATOM 1670 C CA . ARG A 1 206 ? 56.665 -10.098 32.479 1.00 55.47 206 ARG A CA 1
ATOM 1671 C C . ARG A 1 206 ? 57.528 -11.355 32.626 1.00 55.47 206 ARG A C 1
ATOM 1673 O O . ARG A 1 206 ? 57.604 -11.914 33.716 1.00 55.47 206 ARG A O 1
ATOM 1680 N N . CYS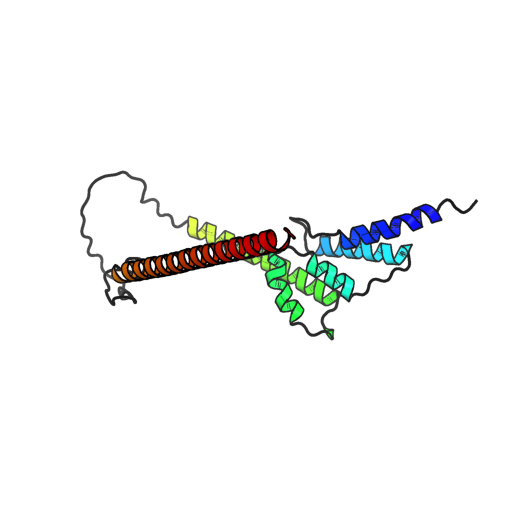 A 1 207 ? 58.125 -11.814 31.534 1.00 46.75 207 CYS A N 1
ATOM 1681 C CA . CYS A 1 207 ? 59.271 -12.726 31.500 1.00 46.75 207 CYS A CA 1
ATOM 1682 C C . CYS A 1 207 ? 60.157 -12.292 30.336 1.00 46.75 207 CYS A C 1
ATOM 1684 O O . CYS A 1 207 ? 59.575 -11.974 29.274 1.00 46.75 207 CYS A O 1
#

Secondary structure (DSSP, 8-state):
---TTTTHHHHHHHHHHHHHHH--PPTT--HHHHHHHHHHHHHHHHHHH-----HHHHHHHHHHHS-HHHHHHHHHHHHTS-GGG--HHHHHHHHHHHHHHHHHHHHHHHHHHHHHHT---TT----------------S--PPPTTT--SSS-GGG-HHHHHHHHHHHHHHHHHHHHHHHHHHHHHHHHHHHHHHHHHHHHHHT--

pLDDT: mean 78.64, std 17.6, range [31.44, 95.62]

Organism: Daphnia pulex (NCBI:txid6669)